Protein AF-A0A6J6EZW2-F1 (afdb_monomer_lite)

Structure (mmCIF, N/CA/C/O backbone):
data_AF-A0A6J6EZW2-F1
#
_entry.id   AF-A0A6J6EZW2-F1
#
loop_
_atom_site.group_PDB
_atom_site.id
_atom_site.type_symbol
_atom_site.label_atom_id
_atom_site.label_alt_id
_atom_site.label_comp_id
_atom_site.label_asym_id
_atom_site.label_entity_id
_atom_site.label_seq_id
_atom_site.pdbx_PDB_ins_code
_atom_site.Cartn_x
_atom_site.Cartn_y
_atom_site.Cartn_z
_atom_site.occupancy
_atom_site.B_iso_or_equiv
_atom_site.auth_seq_id
_atom_site.auth_comp_id
_atom_site.auth_asym_id
_atom_site.auth_atom_id
_atom_site.pdbx_PDB_model_num
ATOM 1 N N . MET A 1 1 ? -11.280 61.225 -8.473 1.00 42.66 1 MET A N 1
ATOM 2 C CA . MET A 1 1 ? -11.368 60.350 -7.285 1.00 42.66 1 MET A CA 1
ATOM 3 C C . MET A 1 1 ? -12.336 59.219 -7.596 1.00 42.66 1 MET A C 1
ATOM 5 O O . MET A 1 1 ? -13.534 59.452 -7.591 1.00 42.66 1 MET A O 1
ATOM 9 N N . LEU A 1 2 ? -11.822 58.032 -7.927 1.00 48.16 2 LEU A N 1
ATOM 10 C CA . LEU A 1 2 ? -12.587 56.782 -7.943 1.00 48.16 2 LEU A CA 1
ATOM 11 C C . LEU A 1 2 ? -12.009 55.916 -6.820 1.00 48.16 2 LEU A C 1
ATOM 13 O O . LEU A 1 2 ? -10.854 55.508 -6.897 1.00 48.16 2 LEU A O 1
ATOM 17 N N . LEU A 1 3 ? -12.787 55.694 -5.765 1.00 52.53 3 LEU A N 1
ATOM 18 C CA . LEU A 1 3 ? -12.465 54.739 -4.708 1.00 52.53 3 LEU A CA 1
ATOM 19 C C . LEU A 1 3 ? -12.945 53.362 -5.180 1.00 52.53 3 LEU A C 1
ATOM 21 O O . LEU A 1 3 ? -14.144 53.094 -5.183 1.00 52.53 3 LEU A O 1
ATOM 25 N N . LEU A 1 4 ? -12.019 52.509 -5.622 1.00 54.38 4 LEU A N 1
ATOM 26 C CA . LEU A 1 4 ? -12.302 51.092 -5.840 1.00 54.38 4 LEU A CA 1
ATOM 27 C C . LEU A 1 4 ? -12.401 50.410 -4.470 1.00 54.38 4 LEU A C 1
ATOM 29 O O . LEU A 1 4 ? -11.388 50.175 -3.814 1.00 54.38 4 LEU A O 1
ATOM 33 N N . ALA A 1 5 ? -13.621 50.100 -4.036 1.00 60.25 5 ALA A N 1
ATOM 34 C CA . ALA A 1 5 ? -13.857 49.216 -2.903 1.00 60.25 5 ALA A CA 1
ATOM 35 C C . ALA A 1 5 ? -13.525 47.773 -3.324 1.00 60.25 5 ALA A C 1
ATOM 37 O O . ALA A 1 5 ? -14.275 47.148 -4.071 1.00 60.25 5 ALA A O 1
ATOM 38 N N . GLY A 1 6 ? -12.369 47.265 -2.891 1.00 56.81 6 GLY A N 1
ATOM 39 C CA . GLY A 1 6 ? -12.010 45.855 -3.032 1.00 56.81 6 GLY A CA 1
ATOM 40 C C . GLY A 1 6 ? -12.865 44.985 -2.110 1.00 56.81 6 GLY A C 1
ATOM 41 O O . GLY A 1 6 ? -13.091 45.335 -0.953 1.00 56.81 6 GLY A O 1
ATOM 42 N N . CYS A 1 7 ? -13.353 43.856 -2.622 1.00 66.88 7 CYS A N 1
ATOM 43 C CA . CYS A 1 7 ? -14.062 42.853 -1.836 1.00 66.88 7 CYS A CA 1
ATOM 44 C C . CYS A 1 7 ? -13.151 42.323 -0.719 1.00 66.88 7 CYS A C 1
ATOM 46 O O . CYS A 1 7 ? -12.083 41.780 -0.998 1.00 66.88 7 CYS A O 1
ATOM 48 N N . ALA A 1 8 ? -13.582 42.455 0.537 1.00 62.41 8 ALA A N 1
ATOM 49 C CA . ALA A 1 8 ? -12.959 41.766 1.657 1.00 62.41 8 ALA A CA 1
ATOM 50 C C . ALA A 1 8 ? -13.165 40.254 1.473 1.00 62.41 8 ALA A C 1
ATOM 52 O O . ALA A 1 8 ? -14.270 39.738 1.645 1.00 62.41 8 ALA A O 1
ATOM 53 N N . LEU A 1 9 ? -12.107 39.554 1.072 1.00 63.66 9 LEU A N 1
ATOM 54 C CA . LEU A 1 9 ? -12.022 38.103 1.168 1.00 63.66 9 LEU A CA 1
ATOM 55 C C . LEU A 1 9 ? -11.978 37.772 2.665 1.00 63.66 9 LEU A C 1
ATOM 57 O O . LEU A 1 9 ? -10.935 37.923 3.293 1.00 63.66 9 LEU A O 1
ATOM 61 N N . GLY A 1 10 ? -13.118 37.404 3.253 1.00 64.88 10 GLY A N 1
ATOM 62 C CA . GLY A 1 10 ? -13.126 36.778 4.576 1.00 64.88 10 GLY A CA 1
ATOM 63 C C . GLY A 1 10 ? -12.277 35.505 4.549 1.00 64.88 10 GLY A C 1
ATOM 64 O O . GLY A 1 10 ? -12.202 34.851 3.505 1.00 64.88 10 GLY A O 1
ATOM 65 N N . GLU A 1 11 ? -11.625 35.184 5.669 1.00 67.75 11 GLU A N 1
ATOM 66 C CA . GLU A 1 11 ? -10.769 34.002 5.816 1.00 67.75 11 GLU A CA 1
ATOM 67 C C . GLU A 1 11 ? -11.466 32.775 5.210 1.00 67.75 11 GLU A C 1
ATOM 69 O O . GLU A 1 11 ? -12.578 32.412 5.607 1.00 67.75 11 GLU A O 1
ATOM 74 N N . ARG A 1 12 ? -10.851 32.166 4.189 1.00 68.50 12 ARG A N 1
ATOM 75 C CA . ARG A 1 12 ? -11.421 30.983 3.541 1.00 68.50 12 ARG A CA 1
ATOM 76 C C . ARG A 1 12 ? -11.515 29.887 4.607 1.00 68.50 12 ARG A C 1
ATOM 78 O O . ARG A 1 12 ? -10.478 29.567 5.187 1.00 68.50 12 ARG A O 1
ATOM 85 N N . PRO A 1 13 ? -12.698 29.290 4.850 1.00 60.38 13 PRO A N 1
ATOM 86 C CA . PRO A 1 13 ? -12.803 28.146 5.740 1.00 60.38 13 PRO A CA 1
ATOM 87 C C . PRO A 1 13 ? -11.814 27.080 5.277 1.00 60.38 13 PRO A C 1
ATOM 89 O O . PRO A 1 13 ? -11.876 26.627 4.129 1.00 60.38 13 PRO A O 1
ATOM 92 N N . TYR A 1 14 ? -10.868 26.739 6.142 1.00 62.34 14 TYR A N 1
ATOM 93 C CA . TYR A 1 14 ? -9.984 25.605 5.949 1.00 62.34 14 TYR A CA 1
ATOM 94 C C . TYR A 1 14 ? -10.530 24.447 6.776 1.00 62.34 14 TYR A C 1
ATOM 96 O O . TYR A 1 14 ? -11.144 24.636 7.825 1.00 62.34 14 TYR A O 1
ATOM 104 N N . PHE A 1 15 ? -10.362 23.238 6.262 1.00 59.91 15 PHE A N 1
ATOM 105 C CA . PHE A 1 15 ? -10.562 22.053 7.076 1.00 59.91 15 PHE A CA 1
ATOM 106 C C . PHE A 1 15 ? -9.320 21.910 7.952 1.00 59.91 15 PHE A C 1
ATOM 108 O O . PHE A 1 15 ? -8.211 22.036 7.433 1.00 59.91 15 PHE A O 1
ATOM 115 N N . GLU A 1 16 ? -9.502 21.672 9.251 1.00 58.16 16 GLU A N 1
ATOM 116 C CA . GLU A 1 16 ? -8.412 21.226 10.123 1.00 58.16 16 GLU A CA 1
ATOM 117 C C . GLU A 1 16 ? -7.703 20.053 9.434 1.00 58.16 16 GLU A C 1
ATOM 119 O O . GLU A 1 16 ? -8.337 19.044 9.096 1.00 58.16 16 GLU A O 1
ATOM 124 N N . GLU A 1 17 ? -6.407 20.197 9.154 1.00 57.59 17 GLU A N 1
ATOM 125 C CA . GLU A 1 17 ? -5.629 19.096 8.601 1.00 57.59 17 GLU A CA 1
ATOM 126 C C . GLU A 1 17 ? -5.523 18.022 9.679 1.00 57.59 17 GLU A C 1
ATOM 128 O O . GLU A 1 17 ? -4.834 18.184 10.685 1.00 57.59 17 GLU A O 1
ATOM 133 N N . SER A 1 18 ? -6.219 16.902 9.478 1.00 59.69 18 SER A N 1
ATOM 134 C CA . SER A 1 18 ? -5.987 15.721 10.303 1.00 59.69 18 SER A CA 1
ATOM 135 C C . SER A 1 18 ? -4.501 15.369 10.201 1.00 59.69 18 SER A C 1
ATOM 137 O O . SER A 1 18 ? -3.982 15.295 9.078 1.00 59.69 18 SER A O 1
ATOM 139 N N . PRO A 1 19 ? -3.794 15.157 11.323 1.00 67.00 19 PRO A N 1
ATOM 140 C CA . PRO A 1 19 ? -2.370 14.893 11.275 1.00 67.00 19 PRO A CA 1
ATOM 141 C C . PRO A 1 19 ? -2.143 13.564 10.553 1.00 67.00 19 PRO A C 1
ATOM 143 O O . PRO A 1 19 ? -2.449 12.487 11.056 1.00 67.00 19 PRO A O 1
ATOM 146 N N . THR A 1 20 ? -1.633 13.646 9.327 1.00 77.19 20 THR A N 1
ATOM 147 C CA . THR A 1 20 ? -1.282 12.482 8.497 1.00 77.19 20 THR A CA 1
ATOM 148 C C . THR A 1 20 ? 0.220 12.197 8.521 1.00 77.19 20 THR A C 1
ATOM 150 O O . THR A 1 20 ? 0.704 11.332 7.791 1.00 77.19 20 THR A O 1
ATOM 153 N N . VAL A 1 21 ? 0.956 12.918 9.372 1.00 81.38 21 VAL A N 1
ATOM 154 C CA . VAL A 1 21 ? 2.402 12.791 9.553 1.00 81.38 21 VAL A CA 1
ATOM 155 C C . VAL A 1 21 ? 2.729 11.431 10.174 1.00 81.38 21 VAL A C 1
ATOM 157 O O . VAL A 1 21 ? 2.056 10.983 11.104 1.00 81.38 21 VAL A O 1
ATOM 160 N N . VAL A 1 22 ? 3.770 10.786 9.649 1.00 83.31 22 VAL A N 1
ATOM 161 C CA . VAL A 1 22 ? 4.331 9.521 10.156 1.00 83.31 22 VAL A CA 1
ATOM 162 C C . VAL A 1 22 ? 4.615 9.625 11.658 1.00 83.31 22 VAL A C 1
ATOM 164 O O . VAL A 1 22 ? 5.066 10.667 12.132 1.00 83.31 22 VAL A O 1
ATOM 167 N N . GLY A 1 23 ? 4.318 8.564 12.407 1.00 84.25 23 GLY A N 1
ATOM 168 C CA . GLY A 1 23 ? 4.470 8.504 13.861 1.00 84.25 23 GLY A CA 1
ATOM 169 C C . GLY A 1 23 ? 3.410 9.271 14.658 1.00 84.25 23 GLY A C 1
ATOM 170 O O . GLY A 1 23 ? 3.450 9.261 15.885 1.00 84.25 23 GLY A O 1
ATOM 171 N N . THR A 1 24 ? 2.444 9.930 14.004 1.00 87.62 24 THR A N 1
ATOM 172 C CA . THR A 1 24 ? 1.333 10.554 14.738 1.00 87.62 24 THR A CA 1
ATOM 173 C C . THR A 1 24 ? 0.347 9.482 15.189 1.00 87.62 24 THR A C 1
ATOM 175 O O . THR A 1 24 ? -0.222 8.787 14.338 1.00 87.62 24 THR A O 1
ATOM 178 N N . SER A 1 25 ? 0.148 9.387 16.507 1.00 88.75 25 SER A N 1
ATOM 179 C CA . SER A 1 25 ? -0.890 8.569 17.141 1.00 88.75 25 SER A CA 1
ATOM 180 C C . SER A 1 25 ? -2.283 9.120 16.837 1.00 88.75 25 SER A C 1
ATOM 182 O O . SER A 1 25 ? -2.488 10.331 16.715 1.00 88.75 25 SER A O 1
ATOM 184 N N . THR A 1 26 ? -3.246 8.211 16.725 1.00 91.06 26 THR A N 1
ATOM 185 C CA . THR A 1 26 ? -4.665 8.523 16.527 1.00 91.06 26 THR A CA 1
ATOM 186 C C . THR A 1 26 ? -5.464 8.512 17.830 1.00 91.06 26 THR A C 1
ATOM 188 O O . THR A 1 26 ? -6.644 8.871 17.826 1.00 91.06 26 THR A O 1
ATOM 191 N N . GLY A 1 27 ? -4.837 8.109 18.942 1.00 91.50 27 GLY A N 1
ATOM 192 C CA . GLY A 1 27 ? -5.491 7.908 20.236 1.00 91.50 27 GLY A CA 1
ATOM 193 C C . GLY A 1 27 ? -6.351 6.640 20.306 1.00 91.50 27 GLY A C 1
ATOM 194 O O . GLY A 1 27 ? -7.206 6.536 21.183 1.00 91.50 27 GLY A O 1
ATOM 195 N N . ASP A 1 28 ? -6.174 5.706 19.370 1.00 94.38 28 ASP A N 1
ATOM 196 C CA . ASP A 1 28 ? -6.839 4.402 19.342 1.00 94.38 28 ASP A CA 1
ATOM 197 C C . ASP A 1 28 ? -5.777 3.310 19.199 1.00 94.38 28 ASP A C 1
ATOM 199 O O . ASP A 1 28 ? -5.186 3.154 18.132 1.00 94.38 28 ASP A O 1
ATOM 203 N N . ASP A 1 29 ? -5.555 2.552 20.274 1.00 95.19 29 ASP A N 1
ATOM 204 C CA . ASP A 1 29 ? -4.496 1.538 20.352 1.00 95.19 29 ASP A CA 1
ATOM 205 C C . ASP A 1 29 ? -4.605 0.466 19.253 1.00 95.19 29 ASP A C 1
ATOM 207 O O . ASP A 1 29 ? -3.593 -0.060 18.792 1.00 95.19 29 ASP A O 1
ATOM 211 N N . ALA A 1 30 ? -5.824 0.132 18.807 1.00 96.38 30 ALA A N 1
ATOM 212 C CA . ALA A 1 30 ? -6.028 -0.868 17.762 1.00 96.38 30 ALA A CA 1
ATOM 213 C C . ALA A 1 30 ? -5.612 -0.339 16.383 1.00 96.38 30 ALA A C 1
ATOM 215 O O . ALA A 1 30 ? -5.036 -1.082 15.586 1.00 96.38 30 ALA A O 1
ATOM 216 N N . ILE A 1 31 ? -5.889 0.936 16.097 1.00 97.06 31 ILE A N 1
ATOM 217 C CA . ILE A 1 31 ? -5.418 1.599 14.875 1.00 97.06 31 ILE A CA 1
ATOM 218 C C . ILE A 1 31 ? -3.912 1.838 14.936 1.00 97.06 31 ILE A C 1
ATOM 220 O O . ILE A 1 31 ? -3.213 1.552 13.961 1.00 97.06 31 ILE A O 1
ATOM 224 N N . ASP A 1 32 ? -3.419 2.339 16.066 1.00 96.19 32 ASP A N 1
ATOM 225 C CA . ASP A 1 32 ? -2.017 2.707 16.244 1.00 96.19 32 ASP A CA 1
ATOM 226 C C . ASP A 1 32 ? -1.105 1.475 16.112 1.00 96.19 32 ASP A C 1
ATOM 228 O O . ASP A 1 32 ? -0.089 1.547 15.427 1.00 96.19 32 ASP A O 1
ATOM 232 N N . ALA A 1 33 ? -1.537 0.298 16.584 1.00 96.00 33 ALA A N 1
ATOM 233 C CA . ALA A 1 33 ? -0.814 -0.960 16.369 1.00 96.00 33 ALA A CA 1
ATOM 234 C C . ALA A 1 33 ? -0.612 -1.322 14.882 1.00 96.00 33 ALA A C 1
ATOM 236 O O . ALA A 1 33 ? 0.403 -1.918 14.520 1.00 96.00 33 ALA A O 1
ATOM 237 N N . VAL A 1 34 ? -1.566 -0.990 14.003 1.00 97.25 34 VAL A N 1
ATOM 238 C CA . VAL A 1 34 ? -1.422 -1.207 12.551 1.00 97.25 34 VAL A CA 1
ATOM 239 C C . VAL A 1 34 ? -0.635 -0.068 11.900 1.00 97.25 34 VAL A C 1
ATOM 241 O O . VAL A 1 34 ? 0.130 -0.318 10.968 1.00 97.25 34 VAL A O 1
ATOM 244 N N . LEU A 1 35 ? -0.782 1.170 12.383 1.00 96.38 35 LEU A N 1
ATOM 245 C CA . LEU A 1 35 ? 0.007 2.308 11.905 1.00 96.38 35 LEU A CA 1
ATOM 246 C C . LEU A 1 35 ? 1.498 2.129 12.172 1.00 96.38 35 LEU A C 1
ATOM 248 O O . LEU A 1 35 ? 2.280 2.415 11.272 1.00 96.38 35 LEU A O 1
ATOM 252 N N . ASP A 1 36 ? 1.880 1.610 13.338 1.00 95.12 36 ASP A N 1
ATOM 253 C CA . ASP A 1 36 ? 3.280 1.342 13.680 1.00 95.12 36 ASP A CA 1
ATOM 254 C C . ASP A 1 36 ? 3.933 0.391 12.666 1.00 95.12 36 ASP A C 1
ATOM 256 O O . ASP A 1 36 ? 5.059 0.619 12.220 1.00 95.12 36 ASP A O 1
ATOM 260 N N . LEU A 1 37 ? 3.198 -0.639 12.229 1.00 95.75 37 LEU A N 1
ATOM 261 C CA . LEU A 1 37 ? 3.649 -1.545 11.171 1.00 95.75 37 LEU A CA 1
ATOM 262 C C . LEU A 1 37 ? 3.768 -0.809 9.831 1.00 95.75 37 LEU A C 1
ATOM 264 O O . LEU A 1 37 ? 4.814 -0.855 9.188 1.00 95.75 37 LEU A O 1
ATOM 268 N N . LEU A 1 38 ? 2.711 -0.110 9.404 1.00 95.38 38 LEU A N 1
ATOM 269 C CA . LEU A 1 38 ? 2.678 0.568 8.102 1.00 95.38 38 LEU A CA 1
ATOM 270 C C . LEU A 1 38 ? 3.713 1.697 7.979 1.00 95.38 38 LEU A C 1
ATOM 272 O O . LEU A 1 38 ? 4.222 1.935 6.886 1.00 95.38 38 LEU A O 1
ATOM 276 N N . ASP A 1 39 ? 4.017 2.396 9.069 1.00 93.69 39 ASP A N 1
ATOM 277 C CA . ASP A 1 39 ? 5.044 3.437 9.109 1.00 93.69 39 ASP A CA 1
ATOM 278 C C . ASP A 1 39 ? 6.461 2.844 9.090 1.00 93.69 39 ASP A C 1
ATOM 280 O O . ASP A 1 39 ? 7.369 3.441 8.510 1.00 93.69 39 ASP A O 1
ATOM 284 N N . GLY A 1 40 ? 6.646 1.652 9.669 1.00 91.31 40 GLY A N 1
ATOM 285 C CA . GLY A 1 40 ? 7.918 0.925 9.690 1.00 91.31 40 GLY A CA 1
ATOM 286 C C . GLY A 1 40 ? 8.325 0.299 8.351 1.00 91.31 40 GLY A C 1
ATOM 287 O O . GLY A 1 40 ? 9.471 -0.123 8.197 1.00 91.31 40 GLY A O 1
ATOM 288 N N . VAL A 1 41 ? 7.432 0.277 7.351 1.00 92.62 41 VAL A N 1
ATOM 289 C CA . VAL A 1 41 ? 7.685 -0.382 6.056 1.00 92.62 41 VAL A CA 1
ATOM 290 C C . VAL A 1 41 ? 8.919 0.158 5.336 1.00 92.62 41 VAL A C 1
ATOM 292 O O . VAL A 1 41 ? 9.518 -0.560 4.544 1.00 92.62 41 VAL A O 1
ATOM 295 N N . GLY A 1 42 ? 9.321 1.409 5.590 1.00 86.69 42 GLY A N 1
ATOM 296 C CA . GLY A 1 42 ? 10.439 2.078 4.915 1.00 86.69 42 GLY A CA 1
ATOM 297 C C . GLY A 1 42 ? 11.790 1.363 5.038 1.00 86.69 42 GLY A C 1
ATOM 298 O O . GLY A 1 42 ? 12.619 1.503 4.144 1.00 86.69 42 GLY A O 1
ATOM 299 N N . ASP A 1 43 ? 11.987 0.555 6.080 1.00 86.69 43 ASP A N 1
ATOM 300 C CA . ASP A 1 43 ? 13.229 -0.193 6.321 1.00 86.69 43 ASP A CA 1
ATOM 301 C C . ASP A 1 43 ? 13.142 -1.668 5.888 1.00 86.69 43 ASP A C 1
ATOM 303 O O . ASP A 1 43 ? 14.112 -2.424 5.991 1.00 86.69 43 ASP A O 1
ATOM 307 N N . ALA A 1 44 ? 11.987 -2.095 5.375 1.00 92.62 44 ALA A N 1
ATOM 308 C CA . ALA A 1 44 ? 11.728 -3.485 5.047 1.00 92.62 44 ALA A CA 1
ATOM 309 C C . ALA A 1 44 ? 12.441 -3.943 3.764 1.00 92.62 44 ALA A C 1
ATOM 311 O O . ALA A 1 44 ? 12.787 -3.160 2.872 1.00 92.62 44 ALA A O 1
ATOM 312 N N . THR A 1 45 ? 12.659 -5.257 3.669 1.00 95.81 45 THR A N 1
ATOM 313 C CA . THR A 1 45 ? 13.182 -5.916 2.469 1.00 95.81 45 THR A CA 1
ATOM 314 C C . THR A 1 45 ? 12.264 -7.060 2.070 1.00 95.81 45 THR A C 1
ATOM 316 O O . THR A 1 45 ? 12.235 -8.093 2.737 1.00 95.81 45 THR A O 1
ATOM 319 N N . PHE A 1 46 ? 11.526 -6.891 0.975 1.00 96.94 46 PHE A N 1
ATOM 320 C CA . PHE A 1 46 ? 10.552 -7.882 0.521 1.00 96.94 46 PHE A CA 1
ATOM 321 C C . PHE A 1 46 ? 10.225 -7.747 -0.966 1.00 96.94 46 PHE A C 1
ATOM 323 O O . PHE A 1 46 ? 10.501 -6.731 -1.606 1.00 96.94 46 PHE A O 1
ATOM 330 N N . THR A 1 47 ? 9.565 -8.775 -1.498 1.00 97.62 47 THR A N 1
ATOM 331 C CA . THR A 1 47 ? 8.834 -8.728 -2.764 1.00 97.62 47 THR A CA 1
ATOM 332 C C . THR A 1 47 ? 7.406 -9.194 -2.535 1.00 97.62 47 THR A C 1
ATOM 334 O O . THR A 1 47 ? 7.175 -10.291 -2.029 1.00 97.62 47 THR A O 1
ATOM 337 N N . ALA A 1 48 ? 6.438 -8.372 -2.921 1.00 97.56 48 ALA A N 1
ATOM 338 C CA . ALA A 1 48 ? 5.023 -8.635 -2.716 1.00 97.56 48 ALA A CA 1
ATOM 339 C C . ALA A 1 48 ? 4.250 -8.451 -4.021 1.00 97.56 48 ALA A C 1
ATOM 341 O O . ALA A 1 48 ? 4.465 -7.484 -4.750 1.00 97.56 48 ALA A O 1
ATOM 342 N N . THR A 1 49 ? 3.330 -9.370 -4.305 1.00 97.88 49 THR A N 1
ATOM 343 C CA . THR A 1 49 ? 2.395 -9.255 -5.429 1.00 97.88 49 THR A CA 1
ATOM 344 C C . THR A 1 49 ? 0.980 -9.160 -4.901 1.00 97.88 49 THR A C 1
ATOM 346 O O . THR A 1 49 ? 0.576 -9.918 -4.018 1.00 97.88 49 THR A O 1
ATOM 349 N N . TYR A 1 50 ? 0.225 -8.245 -5.485 1.00 97.50 50 TYR A N 1
ATOM 350 C CA . TYR A 1 50 ? -1.101 -7.845 -5.078 1.00 97.50 50 TYR A CA 1
ATOM 351 C C . TYR A 1 50 ? -2.080 -7.970 -6.231 1.00 97.50 50 TYR A C 1
ATOM 353 O O . TYR A 1 50 ? -1.753 -7.707 -7.392 1.00 97.50 50 TYR A O 1
ATOM 361 N N . GLN A 1 51 ? -3.316 -8.278 -5.871 1.00 96.31 51 GLN A N 1
ATOM 362 C CA . GLN A 1 51 ? -4.476 -8.042 -6.704 1.00 96.31 51 GLN A CA 1
ATOM 363 C C . GLN A 1 51 ? -5.213 -6.818 -6.172 1.00 96.31 51 GLN A C 1
ATOM 365 O O . GLN A 1 51 ? -5.479 -6.707 -4.977 1.00 96.31 51 GLN A O 1
ATOM 370 N N . VAL A 1 52 ? -5.565 -5.920 -7.080 1.00 95.12 52 VAL A N 1
ATOM 371 C CA . VAL A 1 52 ? -6.349 -4.719 -6.814 1.00 95.12 52 VAL A CA 1
ATOM 372 C C . VAL A 1 52 ? -7.664 -4.869 -7.544 1.00 95.12 52 VAL A C 1
ATOM 374 O O . VAL A 1 52 ? -7.672 -5.156 -8.740 1.00 95.12 52 VAL A O 1
ATOM 377 N N . THR A 1 53 ? -8.768 -4.645 -6.853 1.00 95.75 53 THR A N 1
ATOM 378 C CA . THR A 1 53 ? -10.096 -4.599 -7.456 1.00 95.75 53 THR A CA 1
ATOM 379 C C . THR A 1 53 ? -10.685 -3.224 -7.217 1.00 95.75 53 THR A C 1
ATOM 381 O O . THR A 1 53 ? -10.927 -2.841 -6.077 1.00 95.75 53 THR A O 1
ATOM 384 N N . LEU A 1 54 ? -10.931 -2.476 -8.289 1.00 93.25 54 LEU A N 1
ATOM 385 C CA . LEU A 1 54 ? -11.724 -1.254 -8.230 1.00 93.25 54 LEU A CA 1
ATOM 386 C C . LEU A 1 54 ? -13.183 -1.620 -7.989 1.00 93.25 54 LEU A C 1
ATOM 388 O O . LEU A 1 54 ? -13.791 -2.333 -8.789 1.00 93.25 54 LEU A O 1
ATOM 392 N N . ARG A 1 55 ? -13.764 -1.105 -6.906 1.00 90.75 55 ARG A N 1
ATOM 393 C CA . ARG A 1 55 ? -15.174 -1.346 -6.576 1.00 90.75 55 ARG A CA 1
ATOM 394 C C . ARG A 1 55 ? -16.097 -0.706 -7.599 1.00 90.75 55 ARG A C 1
ATOM 396 O O . ARG A 1 55 ? -17.095 -1.301 -8.000 1.00 90.75 55 ARG A O 1
ATOM 403 N N . PHE A 1 56 ? -15.731 0.480 -8.078 1.00 87.00 56 PHE A N 1
ATOM 404 C CA . PHE A 1 56 ? -16.429 1.109 -9.188 1.00 87.00 56 PHE A CA 1
ATOM 405 C C . PHE A 1 56 ? -15.992 0.475 -10.515 1.00 87.00 56 PHE A C 1
ATOM 407 O O . PHE A 1 56 ? -14.832 0.563 -10.913 1.00 87.00 56 PHE A O 1
ATOM 414 N N . GLY A 1 57 ? -16.923 -0.190 -11.198 1.00 85.69 57 GLY A N 1
ATOM 415 C CA . GLY A 1 57 ? -16.676 -0.833 -12.493 1.00 85.69 57 GLY A CA 1
ATOM 416 C C . GLY A 1 57 ? -16.004 -2.212 -12.433 1.00 85.69 57 GLY A C 1
ATOM 417 O O . GLY A 1 57 ? -15.900 -2.860 -13.470 1.00 85.69 57 GLY A O 1
ATOM 418 N N . GLY A 1 58 ? -15.578 -2.691 -11.257 1.00 88.00 58 GLY A N 1
ATOM 419 C CA . GLY A 1 58 ? -15.095 -4.067 -11.064 1.00 88.00 58 GLY A CA 1
ATOM 420 C C . GLY A 1 58 ? -13.755 -4.389 -11.734 1.00 88.00 58 GLY A C 1
ATOM 421 O O . GLY A 1 58 ? -13.431 -5.561 -11.924 1.00 88.00 58 GLY A O 1
ATOM 422 N N . LYS A 1 59 ? -12.979 -3.376 -12.139 1.00 90.94 59 LYS A N 1
ATOM 423 C CA . LYS A 1 59 ? -11.705 -3.576 -12.841 1.00 90.94 59 LYS A CA 1
ATOM 424 C C . LYS A 1 59 ? -10.678 -4.206 -11.901 1.00 90.94 59 LYS A C 1
ATOM 426 O O . LYS A 1 59 ? -10.382 -3.660 -10.840 1.00 90.94 59 LYS A O 1
ATOM 431 N N . VAL A 1 60 ? -10.092 -5.318 -12.334 1.00 93.19 60 VAL A N 1
ATOM 432 C CA . VAL A 1 60 ? -9.020 -6.010 -11.612 1.00 93.19 60 VAL A CA 1
ATOM 433 C C . VAL A 1 60 ? -7.671 -5.655 -12.231 1.00 93.19 60 VAL A C 1
ATOM 435 O O . VAL A 1 60 ? -7.513 -5.701 -13.449 1.00 93.19 60 VAL A O 1
ATOM 438 N N . SER A 1 61 ? -6.702 -5.295 -11.394 1.00 93.06 61 SER A N 1
ATOM 439 C CA . SER A 1 61 ? -5.321 -4.989 -11.783 1.00 93.06 61 SER A CA 1
ATOM 440 C C . SER A 1 61 ? -4.338 -5.744 -10.888 1.00 93.06 61 SER A C 1
ATOM 442 O O . SER A 1 61 ? -4.645 -6.046 -9.737 1.00 93.06 61 SER A O 1
ATOM 444 N N . ALA A 1 62 ? -3.152 -6.045 -11.411 1.00 94.31 62 ALA A N 1
ATOM 445 C CA . ALA A 1 62 ? -2.055 -6.603 -10.628 1.00 94.31 62 ALA A CA 1
ATOM 446 C C . ALA A 1 62 ? -1.050 -5.502 -10.278 1.00 94.31 62 ALA A C 1
ATOM 448 O O . ALA A 1 62 ? -0.764 -4.632 -11.110 1.00 94.31 62 ALA A O 1
ATOM 449 N N . ALA A 1 63 ? -0.505 -5.570 -9.066 1.00 96.19 63 ALA A N 1
ATOM 450 C CA . ALA A 1 63 ? 0.614 -4.740 -8.649 1.00 96.19 63 ALA A CA 1
ATOM 451 C C . ALA A 1 63 ? 1.707 -5.602 -8.014 1.00 96.19 63 ALA A C 1
ATOM 453 O O . ALA A 1 63 ? 1.412 -6.515 -7.250 1.00 96.19 63 ALA A O 1
ATOM 454 N N . THR A 1 64 ? 2.966 -5.308 -8.306 1.00 97.12 64 THR A N 1
ATOM 455 C CA . THR A 1 64 ? 4.123 -5.988 -7.717 1.00 97.12 64 THR A CA 1
ATOM 456 C C . THR A 1 64 ? 5.064 -4.951 -7.149 1.00 97.12 64 THR A C 1
ATOM 458 O O . THR A 1 64 ? 5.367 -3.959 -7.806 1.00 97.12 64 THR A O 1
ATOM 461 N N . ILE A 1 65 ? 5.543 -5.183 -5.938 1.00 96.06 65 ILE A N 1
ATOM 462 C CA . ILE A 1 65 ? 6.491 -4.314 -5.258 1.00 96.06 65 ILE A CA 1
ATOM 463 C C . ILE A 1 65 ? 7.715 -5.131 -4.916 1.00 96.06 65 ILE A C 1
ATOM 465 O O . ILE A 1 65 ? 7.587 -6.252 -4.430 1.00 96.06 65 ILE A O 1
ATOM 469 N N . THR A 1 66 ? 8.884 -4.544 -5.120 1.00 96.44 66 THR A N 1
ATOM 470 C CA . THR A 1 66 ? 10.082 -4.956 -4.400 1.00 96.44 66 THR A CA 1
ATOM 471 C C . THR A 1 66 ? 10.645 -3.766 -3.646 1.00 96.44 66 THR A C 1
ATOM 473 O O . THR A 1 66 ? 10.599 -2.635 -4.143 1.00 96.44 66 THR A O 1
ATOM 476 N N . GLN A 1 67 ? 11.172 -4.021 -2.457 1.00 95.00 67 GLN A N 1
ATOM 477 C CA . GLN A 1 67 ? 11.733 -3.000 -1.593 1.00 95.00 67 GLN A CA 1
ATOM 478 C C . GLN A 1 67 ? 13.008 -3.508 -0.921 1.00 95.00 67 GLN A C 1
ATOM 480 O O . GLN A 1 67 ? 13.087 -4.676 -0.549 1.00 95.00 67 GLN A O 1
ATOM 485 N N . VAL A 1 68 ? 13.997 -2.622 -0.801 1.00 94.19 68 VAL A N 1
ATOM 486 C CA . VAL A 1 68 ? 15.254 -2.808 -0.065 1.00 94.19 68 VAL A CA 1
ATOM 487 C C . VAL A 1 68 ? 15.537 -1.505 0.678 1.00 94.19 68 VAL A C 1
ATOM 489 O O . VAL A 1 68 ? 16.126 -0.576 0.112 1.00 94.19 68 VAL A O 1
ATOM 492 N N . GLY A 1 69 ? 15.071 -1.409 1.923 1.00 88.75 69 GLY A N 1
ATOM 493 C CA . GLY A 1 69 ? 15.090 -0.148 2.662 1.00 88.75 69 GLY A CA 1
ATOM 494 C C . GLY A 1 69 ? 14.383 0.948 1.859 1.00 88.75 69 GLY A C 1
ATOM 495 O O . GLY A 1 69 ? 13.269 0.758 1.372 1.00 88.75 69 GLY A O 1
ATOM 496 N N . THR A 1 70 ? 15.066 2.069 1.624 1.00 87.31 70 THR A N 1
ATOM 497 C CA . THR A 1 70 ? 14.508 3.212 0.881 1.00 87.31 70 THR A CA 1
ATOM 498 C C . THR A 1 70 ? 14.424 3.006 -0.633 1.00 87.31 70 THR A C 1
ATOM 500 O O . THR A 1 70 ? 13.772 3.794 -1.323 1.00 87.31 70 THR A O 1
ATOM 503 N N . ARG A 1 71 ? 15.066 1.962 -1.178 1.00 92.31 71 ARG A N 1
ATOM 504 C CA . ARG A 1 71 ? 14.959 1.616 -2.599 1.00 92.31 71 ARG A CA 1
ATOM 505 C C . ARG A 1 71 ? 13.682 0.825 -2.819 1.00 92.31 71 ARG A C 1
ATOM 507 O O . ARG A 1 71 ? 13.483 -0.217 -2.203 1.00 92.31 71 ARG A O 1
ATOM 514 N N . ARG A 1 72 ? 12.862 1.249 -3.772 1.00 93.44 72 ARG A N 1
ATOM 515 C CA . ARG A 1 72 ? 11.633 0.553 -4.140 1.00 93.44 72 ARG A CA 1
ATOM 516 C C . ARG A 1 72 ? 11.390 0.539 -5.645 1.00 93.44 72 ARG A C 1
ATOM 518 O O . ARG A 1 72 ? 11.640 1.519 -6.343 1.00 93.44 72 ARG A O 1
ATOM 525 N N . SER A 1 73 ? 10.847 -0.569 -6.129 1.00 95.19 73 SER A N 1
ATOM 526 C CA . SER A 1 73 ? 10.245 -0.674 -7.454 1.00 95.19 73 SER A CA 1
ATOM 527 C C . SER A 1 73 ? 8.792 -1.089 -7.310 1.00 95.19 73 SER A C 1
ATOM 529 O O . SER A 1 73 ? 8.495 -2.084 -6.652 1.00 95.19 73 SER A O 1
ATOM 531 N N . VAL A 1 74 ? 7.889 -0.327 -7.918 1.00 95.44 74 VAL A N 1
ATOM 532 C CA . VAL A 1 74 ? 6.446 -0.569 -7.894 1.00 95.44 74 VAL A CA 1
ATOM 533 C C . VAL A 1 74 ? 5.974 -0.752 -9.325 1.00 95.44 74 VAL A C 1
ATOM 535 O O . VAL A 1 74 ? 6.030 0.169 -10.131 1.00 95.44 74 VAL A O 1
ATOM 538 N N . THR A 1 75 ? 5.518 -1.948 -9.663 1.00 96.06 75 THR A N 1
ATOM 539 C CA . THR A 1 75 ? 4.904 -2.260 -10.953 1.00 96.06 75 THR A CA 1
ATOM 540 C C . THR A 1 75 ? 3.393 -2.283 -10.786 1.00 96.06 75 THR A C 1
ATOM 542 O O . THR A 1 75 ? 2.892 -3.016 -9.942 1.00 96.06 75 THR A O 1
ATOM 545 N N . ILE A 1 76 ? 2.663 -1.506 -11.582 1.00 94.44 76 ILE A N 1
ATOM 546 C CA . ILE A 1 76 ? 1.197 -1.497 -11.639 1.00 94.44 76 ILE A CA 1
ATOM 547 C C . ILE A 1 76 ? 0.812 -1.667 -13.108 1.00 94.44 76 ILE A C 1
ATOM 549 O O . ILE A 1 76 ? 1.076 -0.795 -13.939 1.00 94.44 76 ILE A O 1
ATOM 553 N N . GLY A 1 77 ? 0.214 -2.807 -13.451 1.00 91.06 77 GLY A N 1
ATOM 554 C CA . GLY A 1 77 ? -0.052 -3.149 -14.849 1.00 91.06 77 GLY A CA 1
ATOM 555 C C . GLY A 1 77 ? 1.231 -3.159 -15.694 1.00 91.06 77 GLY A C 1
ATOM 556 O O . GLY A 1 77 ? 2.140 -3.937 -15.426 1.00 91.06 77 GLY A O 1
ATOM 557 N N . GLN A 1 78 ? 1.294 -2.299 -16.716 1.00 90.81 78 GLN A N 1
ATOM 558 C CA . GLN A 1 78 ? 2.434 -2.187 -17.644 1.00 90.81 78 GLN A CA 1
ATOM 559 C C . GLN A 1 78 ? 3.423 -1.073 -17.274 1.00 90.81 78 GLN A C 1
ATOM 561 O O . GLN A 1 78 ? 4.333 -0.776 -18.046 1.00 90.81 78 GLN A O 1
ATOM 566 N N . LEU A 1 79 ? 3.242 -0.423 -16.124 1.00 93.62 79 LEU A N 1
ATOM 567 C CA . LEU A 1 79 ? 4.086 0.682 -15.685 1.00 93.62 79 LEU A CA 1
ATOM 568 C C . LEU A 1 79 ? 4.879 0.283 -14.457 1.00 93.62 79 LEU A C 1
ATOM 570 O O . LEU A 1 79 ? 4.343 -0.314 -13.526 1.00 93.62 79 LEU A O 1
ATOM 574 N N . ARG A 1 80 ? 6.154 0.654 -14.450 1.00 94.88 80 ARG A N 1
ATOM 575 C CA . ARG A 1 80 ? 7.069 0.435 -13.341 1.00 94.88 80 ARG A CA 1
ATOM 576 C C . ARG A 1 80 ? 7.652 1.755 -12.868 1.00 94.88 80 ARG A C 1
ATOM 578 O O . ARG A 1 80 ? 8.274 2.474 -13.641 1.00 94.88 80 ARG A O 1
ATOM 585 N N . PHE A 1 81 ? 7.481 2.038 -11.590 1.00 94.50 81 PHE A N 1
ATOM 586 C CA . PHE A 1 81 ? 8.023 3.197 -10.900 1.00 94.50 81 PHE A CA 1
ATOM 587 C C . PHE A 1 81 ? 9.229 2.741 -10.087 1.00 94.50 81 PHE A C 1
ATOM 589 O O . PHE A 1 81 ? 9.078 1.908 -9.197 1.00 94.50 81 PHE A O 1
ATOM 596 N N . VAL A 1 82 ? 10.416 3.257 -10.396 1.00 94.00 82 VAL A N 1
ATOM 597 C CA . VAL A 1 82 ? 11.650 2.928 -9.669 1.00 94.00 82 VAL A CA 1
ATOM 598 C C . VAL A 1 82 ? 12.122 4.160 -8.910 1.00 94.00 82 VAL A C 1
ATOM 600 O O . VAL A 1 82 ? 12.283 5.230 -9.499 1.00 94.00 82 VAL A O 1
ATOM 603 N N . ILE A 1 83 ? 12.337 3.985 -7.608 1.00 91.69 83 ILE A N 1
ATOM 604 C CA . ILE A 1 83 ? 12.864 4.968 -6.662 1.00 91.69 83 ILE A CA 1
ATOM 605 C C . ILE A 1 83 ? 14.059 4.292 -5.992 1.00 91.69 83 ILE A C 1
ATOM 607 O O . ILE A 1 83 ? 13.873 3.405 -5.169 1.00 91.69 83 ILE A O 1
ATOM 611 N N . ASP A 1 84 ? 15.288 4.631 -6.375 1.00 88.06 84 ASP A N 1
ATOM 612 C CA . ASP A 1 84 ? 16.481 3.877 -5.953 1.00 88.06 84 ASP A CA 1
ATOM 613 C C . ASP A 1 84 ? 17.615 4.749 -5.390 1.00 88.06 84 ASP A C 1
ATOM 615 O O . ASP A 1 84 ? 18.767 4.323 -5.343 1.00 88.06 84 ASP A O 1
ATOM 619 N N . GLY A 1 85 ? 17.306 5.980 -4.972 1.00 81.94 85 GLY A N 1
ATOM 620 C CA . GLY A 1 85 ? 18.281 6.941 -4.440 1.00 81.94 85 GLY A CA 1
ATOM 621 C C . GLY A 1 85 ? 19.198 7.572 -5.497 1.00 81.94 85 GLY A C 1
ATOM 622 O O . GLY A 1 85 ? 19.738 8.648 -5.259 1.00 81.94 85 GLY A O 1
ATOM 623 N N . VAL A 1 86 ? 19.327 6.960 -6.680 1.00 81.38 86 VAL A N 1
ATOM 624 C CA . VAL A 1 86 ? 19.987 7.559 -7.854 1.00 81.38 86 VAL A CA 1
ATOM 625 C C . VAL A 1 86 ? 19.035 8.527 -8.553 1.00 81.38 86 VAL A C 1
ATOM 627 O O . VAL A 1 86 ? 19.444 9.580 -9.039 1.00 81.38 86 VAL A O 1
ATOM 630 N N . GLY A 1 87 ? 17.750 8.185 -8.583 1.00 86.19 87 GLY A N 1
ATOM 631 C CA . GLY A 1 87 ? 16.696 9.058 -9.072 1.00 86.19 87 GLY A CA 1
ATOM 632 C C . GLY A 1 87 ? 15.373 8.324 -9.200 1.00 86.19 87 GLY A C 1
ATOM 633 O O . GLY A 1 87 ? 15.295 7.103 -9.061 1.00 86.19 87 GLY A O 1
ATOM 634 N N . ASN A 1 88 ? 14.333 9.085 -9.513 1.00 92.38 88 ASN A N 1
ATOM 635 C CA . ASN A 1 88 ? 13.002 8.541 -9.732 1.00 92.38 88 ASN A CA 1
ATOM 636 C C . ASN A 1 88 ? 12.761 8.405 -11.229 1.00 92.38 88 ASN A C 1
ATOM 638 O O . ASN A 1 88 ? 13.096 9.316 -11.985 1.00 92.38 88 ASN A O 1
ATOM 642 N N . ARG A 1 89 ? 12.165 7.295 -11.657 1.00 93.50 89 ARG A N 1
ATOM 643 C CA . ARG A 1 89 ? 11.813 7.070 -13.064 1.00 93.50 89 ARG A CA 1
ATOM 644 C C . ARG A 1 89 ? 10.536 6.257 -13.198 1.00 93.50 89 ARG A C 1
ATOM 646 O O . ARG A 1 89 ? 10.232 5.419 -12.347 1.00 93.50 89 ARG A O 1
ATOM 653 N N . THR A 1 90 ? 9.833 6.471 -14.301 1.00 94.62 90 THR A N 1
ATOM 654 C CA . THR A 1 90 ? 8.658 5.694 -14.696 1.00 94.62 90 THR A CA 1
ATOM 655 C C . THR A 1 90 ? 8.932 5.015 -16.024 1.00 94.62 90 THR A C 1
ATOM 657 O O . THR A 1 90 ? 9.250 5.681 -17.003 1.00 94.62 90 THR A O 1
ATOM 660 N N . CYS A 1 91 ? 8.788 3.699 -16.071 1.00 93.81 91 CYS A N 1
ATOM 661 C CA . CYS A 1 91 ? 9.083 2.881 -17.236 1.00 93.81 91 CYS A CA 1
ATOM 662 C C . CYS A 1 91 ? 7.833 2.172 -17.736 1.00 93.81 91 CYS A C 1
ATOM 664 O O . CYS A 1 91 ? 7.109 1.551 -16.957 1.00 93.81 91 CYS A O 1
ATOM 666 N N . ALA A 1 92 ? 7.604 2.246 -19.041 1.00 92.81 92 ALA A N 1
ATOM 667 C CA . ALA A 1 92 ? 6.601 1.457 -19.733 1.00 92.81 92 ALA A CA 1
ATOM 668 C C . ALA A 1 92 ? 7.223 0.113 -20.138 1.00 92.81 92 ALA A C 1
ATOM 670 O O . ALA A 1 92 ? 8.183 0.074 -20.904 1.00 92.81 92 ALA A O 1
ATOM 671 N N . LEU A 1 93 ? 6.718 -0.988 -19.578 1.00 90.62 93 LEU A N 1
ATOM 672 C CA . LEU A 1 93 ? 7.310 -2.325 -19.717 1.00 90.62 93 LEU A CA 1
ATOM 673 C C . LEU A 1 93 ? 7.091 -2.948 -21.100 1.00 90.62 93 LEU A C 1
ATOM 675 O O . LEU A 1 93 ? 7.846 -3.824 -21.510 1.00 90.62 93 LEU A O 1
ATOM 679 N N . ASP A 1 94 ? 6.069 -2.493 -21.816 1.00 89.06 94 ASP A N 1
ATOM 680 C CA . ASP A 1 94 ? 5.723 -2.927 -23.168 1.00 89.06 94 ASP A CA 1
ATOM 681 C C . ASP A 1 94 ? 6.700 -2.393 -24.228 1.00 89.06 94 ASP A C 1
ATOM 683 O O . ASP A 1 94 ? 7.058 -3.097 -25.171 1.00 89.06 94 ASP A O 1
ATOM 687 N N . THR A 1 95 ? 7.139 -1.148 -24.063 1.00 88.00 95 THR A N 1
ATOM 688 C CA . THR A 1 95 ? 8.034 -0.438 -24.989 1.00 88.00 95 THR A CA 1
ATOM 689 C C . THR A 1 95 ? 9.470 -0.360 -24.487 1.00 88.00 95 THR A C 1
ATOM 691 O O . THR A 1 95 ? 10.385 -0.108 -25.270 1.00 88.00 95 THR A O 1
ATOM 694 N N . GLY A 1 96 ? 9.674 -0.544 -23.185 1.00 86.81 96 GLY A N 1
ATOM 695 C CA . GLY A 1 96 ? 10.958 -0.369 -22.523 1.00 86.81 96 GLY A CA 1
ATOM 696 C C . GLY A 1 96 ? 11.412 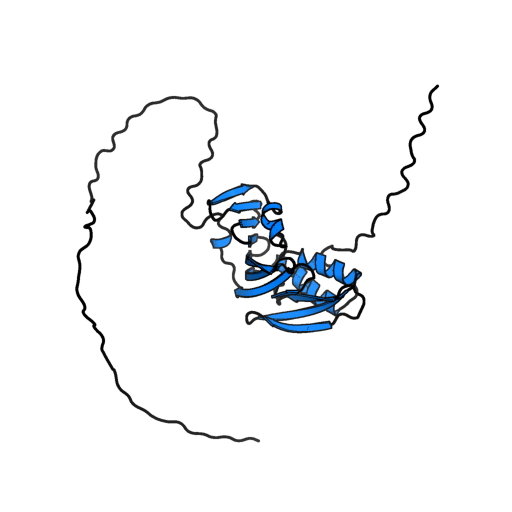1.081 -22.371 1.00 86.81 96 GLY A C 1
ATOM 697 O O . GLY A 1 96 ? 12.573 1.338 -22.053 1.00 86.81 96 GLY A O 1
ATOM 698 N N . VAL A 1 97 ? 10.524 2.042 -22.632 1.00 89.31 97 VAL A N 1
ATOM 699 C CA . VAL A 1 97 ? 10.835 3.470 -22.539 1.00 89.31 97 VAL A CA 1
ATOM 700 C C . VAL A 1 97 ? 10.673 3.934 -21.099 1.00 89.31 97 VAL A C 1
ATOM 702 O O . VAL A 1 97 ? 9.644 3.684 -20.471 1.00 89.31 97 VAL A O 1
ATOM 705 N N . CYS A 1 98 ? 11.676 4.656 -20.601 1.00 91.88 98 CYS A N 1
ATOM 706 C CA . CYS A 1 98 ? 11.648 5.273 -19.284 1.00 91.88 98 CYS A CA 1
ATOM 707 C C . CYS A 1 98 ? 11.690 6.792 -19.379 1.00 91.88 98 CYS A C 1
ATOM 709 O O . CYS A 1 98 ? 12.464 7.362 -20.148 1.00 91.88 98 CYS A O 1
ATOM 711 N N . GLU A 1 99 ? 10.871 7.422 -18.552 1.00 92.06 99 GLU A N 1
ATOM 712 C CA . GLU A 1 99 ? 10.825 8.858 -18.329 1.00 92.06 99 GLU A CA 1
ATOM 713 C C . GLU A 1 99 ? 11.367 9.164 -16.932 1.00 92.06 99 GLU A C 1
ATOM 715 O O . GLU A 1 99 ? 11.131 8.406 -15.984 1.00 92.06 99 GLU A O 1
ATOM 720 N N . ASP A 1 100 ? 12.073 10.283 -16.800 1.00 92.81 100 ASP A N 1
ATOM 721 C CA . ASP A 1 100 ? 12.506 10.780 -15.497 1.00 92.81 100 ASP A CA 1
ATOM 722 C C . ASP A 1 100 ? 11.290 11.246 -14.677 1.00 92.81 100 ASP A C 1
ATOM 724 O O . ASP A 1 100 ? 10.359 11.866 -15.196 1.00 92.81 100 ASP A O 1
ATOM 728 N N . GLY A 1 101 ? 11.311 10.963 -13.376 1.00 91.31 101 GLY A N 1
ATOM 729 C CA . GLY A 1 101 ? 10.245 11.300 -12.435 1.00 91.31 101 GLY A CA 1
ATOM 730 C C . GLY A 1 101 ? 9.180 10.213 -12.240 1.00 91.31 101 GLY A C 1
ATOM 731 O O . GLY A 1 101 ? 9.151 9.175 -12.906 1.00 91.31 101 GLY A O 1
ATOM 732 N N . VAL A 1 102 ? 8.296 10.454 -11.267 1.00 91.94 102 VAL A N 1
ATOM 733 C CA . VAL A 1 102 ? 7.157 9.581 -10.938 1.00 91.94 102 VAL A CA 1
ATOM 734 C C . VAL A 1 102 ? 5.904 10.103 -11.638 1.00 91.94 102 VAL A C 1
ATOM 736 O O . VAL A 1 102 ? 5.299 11.082 -11.207 1.00 91.94 102 VAL A O 1
ATOM 739 N N . GLN A 1 103 ? 5.476 9.421 -12.698 1.00 93.00 103 GLN A N 1
ATOM 740 C CA . GLN A 1 103 ? 4.315 9.804 -13.503 1.00 93.00 103 GLN A CA 1
ATOM 741 C C . GLN A 1 103 ? 3.034 9.155 -12.961 1.00 93.00 103 GLN A C 1
ATOM 743 O O . GLN A 1 103 ? 2.381 8.363 -13.645 1.00 93.00 103 GLN A O 1
ATOM 748 N N . ALA A 1 104 ? 2.671 9.475 -11.715 1.00 89.19 104 ALA A N 1
ATOM 749 C CA . ALA A 1 104 ? 1.555 8.841 -11.000 1.00 89.19 104 ALA A CA 1
ATOM 750 C C . ALA A 1 104 ? 0.206 8.935 -11.744 1.00 89.19 104 ALA A C 1
ATOM 752 O O . ALA A 1 104 ? -0.618 8.027 -11.659 1.00 89.19 104 ALA A O 1
ATOM 753 N N . ALA A 1 105 ? -0.002 9.990 -12.542 1.00 91.00 105 ALA A N 1
ATOM 754 C CA . ALA A 1 105 ? -1.220 10.174 -13.334 1.00 91.00 105 ALA A CA 1
ATOM 755 C C . ALA A 1 105 ? -1.500 9.015 -14.311 1.00 91.00 105 ALA A C 1
ATOM 757 O O . ALA A 1 105 ? -2.662 8.738 -14.611 1.00 91.00 105 ALA A O 1
ATOM 758 N N . ARG A 1 106 ? -0.459 8.303 -14.772 1.00 91.25 106 ARG A N 1
ATOM 759 C CA . ARG A 1 106 ? -0.585 7.200 -15.738 1.00 91.25 106 ARG A CA 1
ATOM 760 C C . ARG A 1 106 ? -1.253 5.937 -15.174 1.00 91.25 106 ARG A C 1
ATOM 762 O O . ARG A 1 106 ? -1.625 5.075 -15.958 1.00 91.25 106 ARG A O 1
ATOM 769 N N . VAL A 1 107 ? -1.398 5.826 -13.852 1.00 89.75 107 VAL A N 1
ATOM 770 C CA . VAL A 1 107 ? -2.086 4.706 -13.174 1.00 89.75 107 VAL A CA 1
ATOM 771 C C . VAL A 1 107 ? -3.334 5.156 -1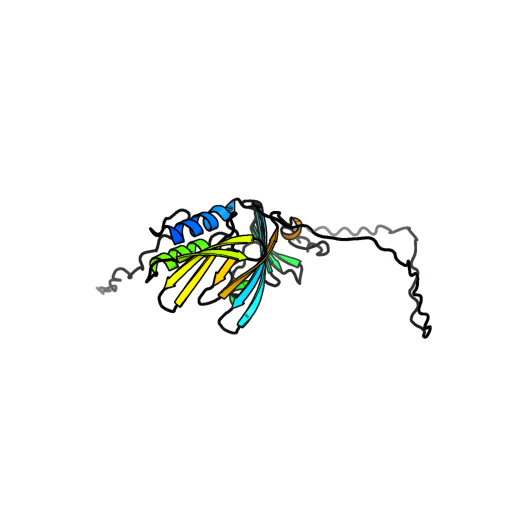2.413 1.00 89.75 107 VAL A C 1
ATOM 773 O O . VAL A 1 1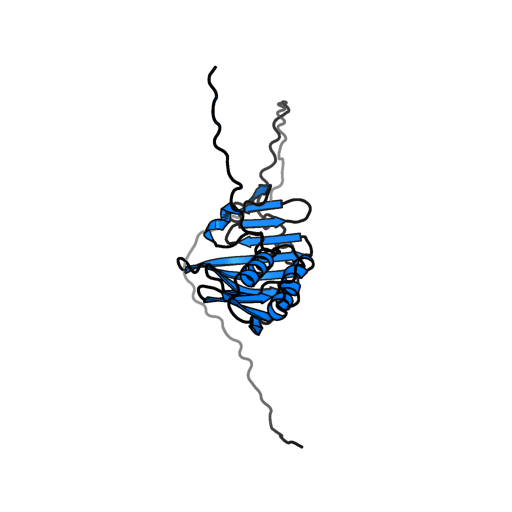07 ? -3.897 4.394 -11.629 1.00 89.75 107 VAL A O 1
ATOM 776 N N . SER A 1 108 ? -3.797 6.389 -12.642 1.00 86.38 108 SER A N 1
ATOM 777 C CA . SER A 1 108 ? -4.957 6.964 -11.944 1.00 86.38 108 SER A CA 1
ATOM 778 C C . SER A 1 108 ? -6.253 6.163 -12.138 1.00 86.38 108 SER A C 1
ATOM 780 O O . SER A 1 108 ? -7.110 6.143 -11.259 1.00 86.38 108 SER A O 1
ATOM 782 N N . ASP A 1 109 ? -6.368 5.430 -13.243 1.00 84.06 109 ASP A N 1
ATOM 783 C CA . ASP A 1 109 ? -7.489 4.550 -13.578 1.00 84.06 109 ASP A CA 1
ATOM 784 C C . ASP A 1 109 ? -7.426 3.171 -12.887 1.00 84.06 109 ASP A C 1
ATOM 786 O O . ASP A 1 109 ? -8.217 2.277 -13.206 1.00 84.06 109 ASP A O 1
ATOM 790 N N . THR A 1 110 ? -6.459 2.957 -11.991 1.00 84.56 110 THR A N 1
ATOM 791 C CA . THR A 1 110 ? -6.308 1.723 -11.198 1.00 84.56 110 THR A CA 1
ATOM 792 C C . THR A 1 110 ? -6.753 1.889 -9.746 1.00 84.56 110 THR A C 1
ATOM 794 O O . THR A 1 110 ? -6.925 0.895 -9.047 1.00 84.56 110 THR A O 1
ATOM 797 N N . GLY A 1 111 ? -6.939 3.132 -9.287 1.00 84.38 111 GLY A N 1
ATOM 798 C CA . GLY A 1 111 ? -7.169 3.450 -7.874 1.00 84.38 111 GLY A CA 1
ATOM 799 C C . GLY A 1 111 ? -5.931 3.297 -6.985 1.00 84.38 111 GLY A C 1
ATOM 800 O O . GLY A 1 111 ? -6.032 3.504 -5.780 1.00 84.38 111 GLY A O 1
ATOM 801 N N . LEU A 1 112 ? -4.771 2.960 -7.558 1.00 89.81 112 LEU A N 1
ATOM 802 C CA . LEU A 1 112 ? -3.488 2.962 -6.865 1.00 89.81 112 LEU A CA 1
ATOM 803 C C . LEU A 1 112 ? -2.638 4.171 -7.249 1.00 89.81 112 LEU A C 1
ATOM 805 O O . LEU A 1 112 ? -2.660 4.657 -8.379 1.00 89.81 112 LEU A O 1
ATOM 809 N N . THR A 1 113 ? -1.816 4.589 -6.296 1.00 90.44 113 THR A N 1
ATOM 810 C CA . THR A 1 113 ? -0.688 5.499 -6.492 1.00 90.44 113 THR A CA 1
ATOM 811 C C . THR A 1 113 ? 0.613 4.697 -6.437 1.00 90.44 113 THR A C 1
ATOM 813 O O . THR A 1 113 ? 0.641 3.640 -5.814 1.00 90.44 113 THR A O 1
ATOM 816 N N . PRO A 1 114 ? 1.724 5.172 -7.019 1.00 87.88 114 PRO A N 1
ATOM 817 C CA . PRO A 1 114 ? 3.033 4.533 -6.841 1.00 87.88 114 PRO A CA 1
ATOM 818 C C . PRO A 1 114 ? 3.477 4.437 -5.371 1.00 87.88 114 PRO A C 1
ATOM 820 O O . PRO A 1 114 ? 4.259 3.559 -5.022 1.00 87.88 114 PRO A O 1
ATOM 823 N N . ASP A 1 115 ? 2.944 5.303 -4.507 1.00 87.81 115 ASP A N 1
ATOM 824 C CA . ASP A 1 115 ? 3.276 5.374 -3.084 1.00 87.81 115 ASP A CA 1
ATOM 825 C C . ASP A 1 115 ? 2.356 4.541 -2.184 1.00 87.81 115 ASP A C 1
ATOM 827 O O . ASP A 1 115 ? 2.522 4.559 -0.961 1.00 87.81 115 ASP A O 1
ATOM 831 N N . PHE A 1 116 ? 1.436 3.753 -2.762 1.00 89.06 116 PHE A N 1
ATOM 832 C CA . PHE A 1 116 ? 0.447 2.987 -1.996 1.00 89.06 116 PHE A CA 1
ATOM 833 C C . PHE A 1 116 ? 1.073 2.126 -0.891 1.00 89.06 116 PHE A C 1
ATOM 835 O O . PHE A 1 116 ? 0.522 2.048 0.203 1.00 89.06 116 PHE A O 1
ATOM 842 N N . ALA A 1 117 ? 2.251 1.546 -1.143 1.00 79.50 117 ALA A N 1
ATOM 843 C CA . ALA A 1 117 ? 2.976 0.707 -0.191 1.00 79.50 117 ALA A CA 1
ATOM 844 C C . ALA A 1 117 ? 4.082 1.415 0.608 1.00 79.50 117 ALA A C 1
ATOM 846 O O . ALA A 1 117 ? 4.832 0.747 1.305 1.00 79.50 117 ALA A O 1
ATOM 847 N N . SER A 1 118 ? 4.211 2.743 0.519 1.00 78.31 118 SER A N 1
ATOM 848 C CA . SER A 1 118 ? 5.120 3.526 1.378 1.00 78.31 118 SER A CA 1
ATOM 849 C C . SER A 1 118 ? 4.408 4.750 1.950 1.00 78.31 118 SER A C 1
ATOM 851 O O . SER A 1 118 ? 4.739 5.903 1.663 1.00 78.31 118 SER A O 1
ATOM 853 N N . GLY A 1 119 ? 3.387 4.493 2.759 1.00 81.31 119 GLY A N 1
ATOM 854 C CA . GLY A 1 119 ? 2.787 5.519 3.606 1.00 81.31 119 GLY A CA 1
ATOM 855 C C . GLY A 1 119 ? 1.458 6.087 3.123 1.00 81.31 119 GLY A C 1
ATOM 856 O O . GLY A 1 119 ? 0.733 6.625 3.954 1.00 81.31 119 GLY A O 1
ATOM 857 N N . ASP A 1 120 ? 1.049 5.927 1.861 1.00 88.94 120 ASP A N 1
ATOM 858 C CA . ASP A 1 120 ? -0.297 6.369 1.457 1.00 88.94 120 ASP A CA 1
ATOM 859 C C . ASP A 1 120 ? -1.394 5.602 2.210 1.00 88.94 120 ASP A C 1
ATOM 861 O O . ASP A 1 120 ? -2.384 6.208 2.627 1.00 88.94 120 ASP A O 1
ATOM 865 N N . MET A 1 121 ? -1.195 4.306 2.487 1.00 92.88 121 MET A N 1
ATOM 866 C CA . MET A 1 121 ? -2.108 3.551 3.355 1.00 92.88 121 MET A CA 1
ATOM 867 C C . MET A 1 121 ? -2.091 4.032 4.807 1.00 92.88 121 MET A C 1
ATOM 869 O O . MET A 1 121 ? -3.160 4.160 5.397 1.00 92.88 121 MET A O 1
ATOM 873 N N . ALA A 1 122 ? -0.928 4.376 5.368 1.00 93.94 122 ALA A N 1
ATOM 874 C CA . ALA A 1 122 ? -0.842 4.909 6.729 1.00 93.94 122 ALA A CA 1
ATOM 875 C C . ALA A 1 122 ? -1.540 6.277 6.847 1.00 93.94 122 ALA A C 1
ATOM 877 O O . ALA A 1 122 ? -2.373 6.492 7.726 1.00 93.94 122 ALA A O 1
ATOM 878 N N . LYS A 1 123 ? -1.290 7.192 5.898 1.00 92.69 123 LYS A N 1
ATOM 879 C CA . LYS A 1 123 ? -1.986 8.490 5.806 1.00 92.69 123 LYS A CA 1
ATOM 880 C C . LYS A 1 123 ? -3.496 8.310 5.681 1.00 92.69 123 LYS A C 1
ATOM 882 O O . LYS A 1 123 ? -4.271 9.074 6.255 1.00 92.69 123 LYS A O 1
ATOM 887 N N . ARG A 1 124 ? -3.927 7.317 4.902 1.00 93.12 124 ARG A N 1
ATOM 888 C CA . ARG A 1 124 ? -5.343 6.997 4.719 1.00 93.12 124 ARG A CA 1
ATOM 889 C C . ARG A 1 124 ? -5.972 6.455 6.002 1.00 93.12 124 ARG A C 1
ATOM 891 O O . ARG A 1 124 ? -7.034 6.944 6.376 1.00 93.12 124 ARG A O 1
ATOM 898 N N . LEU A 1 125 ? -5.300 5.536 6.694 1.00 95.44 125 LEU A N 1
ATOM 899 C CA . LEU A 1 125 ? -5.739 5.004 7.982 1.00 95.44 125 LEU A CA 1
ATOM 900 C C . LEU A 1 125 ? -5.861 6.116 9.035 1.00 95.44 125 LEU A C 1
ATOM 902 O O . LEU A 1 125 ? -6.892 6.206 9.691 1.00 95.44 125 LEU A O 1
ATOM 906 N N . ARG A 1 126 ? -4.893 7.039 9.121 1.00 94.81 126 ARG A N 1
ATOM 907 C CA . ARG A 1 126 ? -4.981 8.217 10.011 1.00 94.81 126 ARG A CA 1
ATOM 908 C C . ARG A 1 126 ? -6.210 9.079 9.735 1.00 94.81 126 ARG A C 1
ATOM 910 O O . ARG A 1 126 ? -6.928 9.454 10.656 1.00 94.81 126 ARG A O 1
ATOM 917 N N . ARG A 1 127 ? -6.492 9.356 8.460 1.00 92.75 127 ARG A N 1
ATOM 918 C CA . ARG A 1 127 ? -7.686 10.115 8.054 1.00 92.75 127 ARG A CA 1
ATOM 919 C C . ARG A 1 127 ? -8.978 9.391 8.438 1.00 92.75 127 ARG A C 1
ATOM 921 O O . ARG A 1 127 ? -9.927 10.019 8.897 1.00 92.75 127 ARG A O 1
ATOM 928 N N . ASP A 1 128 ? -9.011 8.075 8.257 1.00 94.25 128 ASP A N 1
ATOM 929 C CA . ASP A 1 128 ? -10.169 7.258 8.612 1.00 94.25 128 ASP A CA 1
ATOM 930 C C . ASP A 1 128 ? -10.348 7.131 10.127 1.00 94.25 128 ASP A C 1
ATOM 932 O O . ASP A 1 128 ? -11.484 7.078 10.591 1.00 94.25 128 ASP A O 1
ATOM 936 N N . ALA A 1 129 ? -9.262 7.179 10.900 1.00 94.38 129 ALA A N 1
ATOM 937 C CA . ALA A 1 129 ? -9.312 7.255 12.354 1.00 94.38 129 ALA A CA 1
ATOM 938 C C . ALA A 1 129 ? -10.009 8.539 12.830 1.00 94.38 129 ALA A C 1
ATOM 940 O O . ALA A 1 129 ? -10.833 8.483 13.739 1.00 94.38 129 ALA A O 1
ATOM 941 N N . THR A 1 130 ? -9.761 9.681 12.176 1.00 92.00 130 THR A N 1
ATOM 942 C CA . THR A 1 130 ? -10.475 10.939 12.467 1.00 92.00 130 THR A CA 1
ATOM 943 C C . THR A 1 130 ? -11.960 10.873 12.097 1.00 92.00 130 THR A C 1
ATOM 945 O O . THR A 1 130 ? -12.790 11.497 12.752 1.00 92.00 130 THR A O 1
ATOM 948 N N . ALA A 1 131 ? -12.316 10.105 11.063 1.00 91.75 131 ALA A N 1
ATOM 949 C CA . ALA A 1 131 ? -13.697 9.932 10.600 1.00 91.75 131 ALA A CA 1
ATOM 950 C C . ALA A 1 131 ? -14.440 8.757 11.269 1.00 91.75 131 ALA A C 1
ATOM 952 O O . ALA A 1 131 ? -15.563 8.422 10.872 1.00 91.75 131 ALA A O 1
ATOM 953 N N . ARG A 1 132 ? -13.806 8.095 12.240 1.00 94.69 132 ARG A N 1
ATOM 954 C CA . ARG A 1 132 ? -14.323 6.904 12.909 1.00 94.69 132 ARG A CA 1
ATOM 955 C C . ARG A 1 132 ? -15.571 7.228 13.735 1.00 94.69 132 ARG A C 1
ATOM 957 O O . ARG A 1 132 ? -15.608 8.213 14.463 1.00 94.69 132 ARG A O 1
ATOM 964 N N . ILE A 1 133 ? -16.579 6.357 13.661 1.00 95.38 133 ILE A N 1
ATOM 965 C CA . ILE A 1 133 ? -17.873 6.522 14.358 1.00 95.38 133 ILE A CA 1
ATOM 966 C C . ILE A 1 133 ? -18.164 5.439 15.409 1.00 95.38 133 ILE A C 1
ATOM 968 O O . ILE A 1 133 ? -19.190 5.497 16.080 1.00 95.38 133 ILE A O 1
ATOM 972 N N . ALA A 1 134 ? -17.289 4.441 15.550 1.00 94.00 134 ALA A N 1
ATOM 973 C CA . ALA A 1 134 ? -17.393 3.380 16.553 1.00 94.00 134 ALA A CA 1
ATOM 974 C C . ALA A 1 134 ? -15.999 2.881 16.955 1.00 94.00 134 ALA A C 1
ATOM 976 O O . ALA A 1 134 ? -15.019 3.214 16.300 1.00 94.00 134 ALA A O 1
ATOM 977 N N . THR A 1 135 ? -15.896 2.079 18.011 1.00 93.81 135 THR A N 1
ATOM 978 C CA . THR A 1 135 ? -14.618 1.491 18.442 1.00 93.81 135 THR A CA 1
ATOM 979 C C . THR A 1 135 ? -13.991 0.638 17.337 1.00 93.81 135 THR A C 1
ATOM 981 O O . THR A 1 135 ? -14.687 -0.150 16.691 1.00 93.81 135 THR A O 1
ATOM 984 N N . SER A 1 136 ? -12.682 0.789 17.133 1.00 96.38 136 SER A N 1
ATOM 985 C CA . SER A 1 136 ? -11.921 -0.015 16.176 1.00 96.38 136 SER A CA 1
ATOM 986 C C . SER A 1 136 ? -11.723 -1.436 16.700 1.00 96.38 136 SER A C 1
ATOM 988 O O . SER A 1 136 ? -11.535 -1.643 17.900 1.00 96.38 136 SER A O 1
ATOM 990 N N . VAL A 1 137 ? -11.756 -2.426 15.809 1.00 97.00 137 VAL A N 1
ATOM 991 C CA . VAL A 1 137 ? -11.592 -3.838 16.188 1.00 97.00 137 VAL A CA 1
ATOM 992 C C . VAL A 1 137 ? -10.302 -4.370 15.591 1.00 97.00 137 VAL A C 1
ATOM 994 O O . VAL A 1 137 ? -10.165 -4.439 14.371 1.00 97.00 137 VAL A O 1
ATOM 997 N N . VAL A 1 138 ? -9.361 -4.759 16.450 1.00 96.56 138 VAL A N 1
ATOM 998 C CA . VAL A 1 138 ? -8.140 -5.448 16.025 1.00 96.56 138 VAL A CA 1
ATOM 999 C C . VAL A 1 138 ? -8.411 -6.939 15.835 1.00 96.56 138 VAL A C 1
ATOM 1001 O O . VAL A 1 138 ? -9.162 -7.559 16.589 1.00 96.56 138 VAL A O 1
ATOM 1004 N N . SER A 1 139 ? -7.786 -7.532 14.827 1.00 97.88 139 SER A N 1
ATOM 1005 C CA . SER A 1 139 ? -7.825 -8.969 14.577 1.00 97.88 139 SER A CA 1
ATOM 1006 C C . SER A 1 139 ? -6.518 -9.453 13.953 1.00 97.88 139 SER A C 1
ATOM 1008 O O . SER A 1 139 ? -5.676 -8.660 13.533 1.00 97.88 139 SER A O 1
ATOM 1010 N N . GLN A 1 140 ? -6.339 -10.771 13.904 1.00 97.81 140 GLN A N 1
ATOM 1011 C CA . GLN A 1 140 ? -5.266 -11.408 13.147 1.00 97.81 140 GLN A CA 1
ATOM 1012 C C . GLN A 1 140 ? -5.865 -12.234 12.014 1.00 97.81 140 GLN A C 1
ATOM 1014 O O . GLN A 1 140 ? -6.921 -12.851 12.178 1.00 97.81 140 GLN A O 1
ATOM 1019 N N . ALA A 1 141 ? -5.184 -12.264 10.873 1.00 97.44 141 ALA A N 1
ATOM 1020 C CA . ALA A 1 141 ? -5.594 -13.051 9.720 1.00 97.44 141 ALA A CA 1
ATOM 1021 C C . ALA A 1 141 ? -4.388 -13.690 9.029 1.00 97.44 141 ALA A C 1
ATOM 1023 O O . ALA A 1 141 ? -3.323 -13.089 8.940 1.00 97.44 141 ALA A O 1
ATOM 1024 N N . GLU A 1 142 ? -4.582 -14.887 8.481 1.00 97.81 142 GLU A N 1
ATOM 1025 C CA . GLU A 1 142 ? -3.603 -15.530 7.603 1.00 97.81 142 GLU A CA 1
ATOM 1026 C C . GLU A 1 142 ? -3.871 -15.128 6.152 1.00 97.81 142 GLU A C 1
ATOM 1028 O O . GLU A 1 142 ? -4.931 -15.424 5.590 1.00 97.81 142 GLU A O 1
ATOM 1033 N N . ILE A 1 143 ? -2.916 -14.432 5.540 1.00 97.12 143 ILE A N 1
ATOM 1034 C CA . ILE A 1 143 ? -3.035 -13.869 4.196 1.00 97.12 143 ILE A CA 1
ATOM 1035 C C . ILE A 1 143 ? -1.775 -14.195 3.398 1.00 97.12 143 ILE A C 1
ATOM 1037 O O . ILE A 1 143 ? -0.671 -13.862 3.808 1.00 97.12 143 ILE A O 1
ATOM 1041 N N . ALA A 1 144 ? -1.933 -14.856 2.244 1.00 95.44 144 ALA A N 1
ATOM 1042 C CA . ALA A 1 144 ? -0.812 -15.333 1.422 1.00 95.44 144 ALA A CA 1
ATOM 1043 C C . ALA A 1 144 ? 0.220 -16.172 2.216 1.00 95.44 144 ALA A C 1
ATOM 1045 O O . ALA A 1 144 ? 1.415 -16.157 1.922 1.00 95.44 144 ALA A O 1
ATOM 1046 N N . GLY A 1 145 ? -0.250 -16.904 3.236 1.00 95.06 145 GLY A N 1
ATOM 1047 C CA . GLY A 1 145 ? 0.590 -17.703 4.134 1.00 95.06 145 GLY A CA 1
ATOM 1048 C C . GLY A 1 145 ? 1.417 -16.888 5.133 1.00 95.06 145 GLY A C 1
ATOM 1049 O O . GLY A 1 145 ? 2.385 -17.421 5.666 1.00 95.06 145 GLY A O 1
ATOM 1050 N N . GLN A 1 146 ? 1.084 -15.611 5.333 1.00 97.50 146 GLN A N 1
ATOM 1051 C CA . GLN A 1 146 ? 1.684 -14.729 6.329 1.00 97.50 146 GLN A CA 1
ATOM 1052 C C . GLN A 1 146 ? 0.637 -14.323 7.368 1.00 97.50 146 GLN A C 1
ATOM 1054 O O . GLN A 1 146 ? -0.507 -14.015 7.017 1.00 97.50 146 GLN A O 1
ATOM 1059 N N . THR A 1 147 ? 1.052 -14.236 8.628 1.00 97.94 147 THR A N 1
ATOM 1060 C CA . THR A 1 147 ? 0.235 -13.651 9.691 1.00 97.94 147 THR A CA 1
ATOM 1061 C C . THR A 1 147 ? 0.199 -12.132 9.529 1.00 97.94 147 THR A C 1
ATOM 1063 O O . THR A 1 147 ? 1.239 -11.473 9.521 1.00 97.94 147 THR A O 1
ATOM 1066 N N . ALA A 1 148 ? -1.004 -11.578 9.421 1.00 98.25 148 ALA A N 1
ATOM 1067 C CA . ALA A 1 148 ? -1.257 -10.149 9.319 1.00 98.25 148 ALA A CA 1
ATOM 1068 C C . ALA A 1 148 ? -2.016 -9.638 10.548 1.00 98.25 148 ALA A C 1
ATOM 1070 O O . ALA A 1 148 ? -2.961 -10.283 11.013 1.00 98.25 148 ALA A O 1
ATOM 1071 N N . THR A 1 149 ? -1.643 -8.452 11.024 1.00 98.50 149 THR A N 1
ATOM 1072 C CA . THR A 1 149 ? -2.410 -7.694 12.019 1.00 98.50 149 THR A CA 1
ATOM 1073 C C . THR A 1 149 ? -3.369 -6.775 11.282 1.00 98.50 149 THR A C 1
ATOM 1075 O O . THR A 1 149 ? -2.949 -5.993 10.428 1.00 98.50 149 THR A O 1
ATOM 1078 N N . CYS A 1 150 ? -4.654 -6.884 11.598 1.00 98.44 150 CYS A N 1
ATOM 1079 C CA . CYS A 1 150 ? -5.733 -6.171 10.939 1.00 98.44 150 CYS A CA 1
ATOM 1080 C C . CYS A 1 150 ? -6.472 -5.252 11.909 1.00 98.44 150 CYS A C 1
ATOM 1082 O O . CYS A 1 150 ? -6.651 -5.598 13.075 1.00 98.44 150 CYS A O 1
ATOM 1084 N N . VAL A 1 151 ? -6.984 -4.134 11.402 1.00 98.56 151 VAL A N 1
ATOM 1085 C CA . VAL A 1 151 ? -7.922 -3.265 12.111 1.00 98.56 151 VAL A CA 1
ATOM 1086 C C . VAL A 1 151 ? -9.130 -2.951 11.236 1.00 98.56 151 VAL A C 1
ATOM 1088 O O . VAL A 1 151 ? -8.992 -2.554 10.074 1.00 98.56 151 VAL A O 1
ATOM 1091 N N . ASP A 1 152 ? -10.313 -3.124 11.816 1.00 98.25 152 ASP A N 1
ATOM 1092 C CA . ASP A 1 152 ? -11.585 -2.703 11.245 1.00 98.25 152 ASP A CA 1
ATOM 1093 C C . ASP A 1 152 ? -11.955 -1.320 11.790 1.00 98.25 152 ASP A C 1
ATOM 1095 O O . ASP A 1 152 ? -12.133 -1.132 12.997 1.00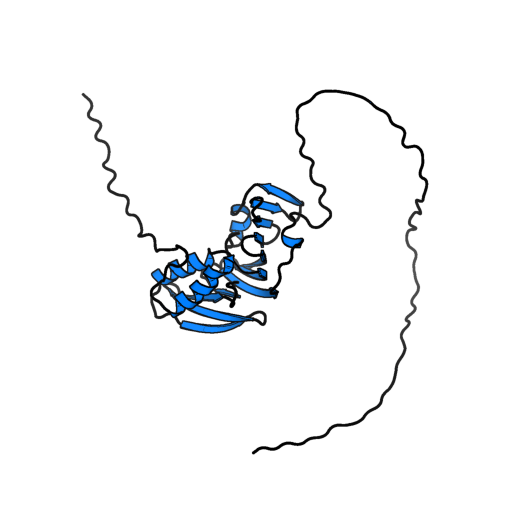 98.25 152 ASP A O 1
ATOM 1099 N N . VAL A 1 153 ? -12.094 -0.350 10.887 1.00 97.81 153 VAL A N 1
ATOM 1100 C CA . VAL A 1 153 ? -12.436 1.042 11.190 1.00 97.81 153 VAL A CA 1
ATOM 1101 C C . VAL A 1 153 ? -13.826 1.336 10.642 1.00 97.81 153 VAL A C 1
ATOM 1103 O O . VAL A 1 153 ? -14.045 1.392 9.429 1.00 97.81 153 VAL A O 1
ATOM 1106 N N . SER A 1 154 ? -14.787 1.522 11.545 1.00 97.19 154 SER A N 1
ATOM 1107 C CA . SER A 1 154 ? -16.156 1.889 11.176 1.00 97.19 154 SER A CA 1
ATOM 1108 C C . SER A 1 154 ? -16.251 3.390 10.933 1.00 97.19 154 SER A C 1
ATOM 1110 O O . SER A 1 154 ? -16.003 4.184 11.841 1.00 97.19 154 SER A O 1
ATOM 1112 N N . VAL A 1 155 ? -16.639 3.775 9.720 1.00 95.38 155 VAL A N 1
ATOM 1113 C CA . VAL A 1 155 ? -16.831 5.165 9.289 1.00 95.38 155 VAL A CA 1
ATOM 1114 C C . VAL A 1 155 ? -18.239 5.349 8.719 1.00 95.38 155 VAL A C 1
ATOM 1116 O O . VAL A 1 155 ? -18.980 4.390 8.489 1.00 95.38 155 VAL A O 1
ATOM 1119 N N . SER A 1 156 ? -18.624 6.596 8.449 1.00 92.25 156 SER A N 1
ATOM 1120 C CA . SER A 1 156 ? -19.813 6.867 7.636 1.00 92.25 156 SER A CA 1
ATOM 1121 C C . SER A 1 156 ? -19.716 6.132 6.289 1.00 92.25 156 SER A C 1
ATOM 1123 O O . SER A 1 156 ? -18.743 6.298 5.553 1.00 92.25 156 SER A O 1
ATOM 1125 N N . GLY A 1 157 ? -20.716 5.305 5.974 1.00 88.88 157 GLY A N 1
ATOM 1126 C CA . GLY A 1 157 ? -20.772 4.535 4.727 1.00 88.88 157 GLY A CA 1
ATOM 1127 C C . GLY A 1 157 ? -20.222 3.106 4.798 1.00 88.88 157 GLY A C 1
ATOM 1128 O O . GLY A 1 157 ? -20.291 2.405 3.792 1.00 88.88 157 GLY A O 1
ATOM 1129 N N . GLY A 1 158 ? -19.729 2.645 5.955 1.00 93.56 158 GLY A N 1
ATOM 1130 C CA . GLY A 1 158 ? -19.380 1.238 6.177 1.00 93.56 158 GLY A CA 1
ATOM 1131 C C . GLY A 1 158 ? -18.120 1.029 7.015 1.00 93.56 158 GLY A C 1
ATOM 1132 O O . GLY A 1 158 ? -17.587 1.953 7.626 1.00 93.56 158 GLY A O 1
ATOM 1133 N N . THR A 1 159 ? -17.632 -0.207 7.024 1.00 96.50 159 THR A N 1
ATOM 1134 C CA . THR A 1 159 ? -16.399 -0.590 7.719 1.00 96.50 159 THR A CA 1
ATOM 1135 C C . THR A 1 159 ? -15.278 -0.773 6.708 1.00 96.50 159 THR A C 1
ATOM 1137 O O . THR A 1 159 ? -15.449 -1.462 5.701 1.00 96.50 159 THR A O 1
ATOM 1140 N N . LYS A 1 160 ? -14.135 -0.148 6.979 1.00 97.50 160 LYS A N 1
ATOM 1141 C CA . LYS A 1 160 ? -12.898 -0.319 6.215 1.00 97.50 160 LYS A CA 1
ATOM 1142 C C . LYS A 1 160 ? -11.957 -1.226 6.988 1.00 97.50 160 LYS A C 1
ATOM 1144 O O . LYS A 1 160 ? -11.924 -1.147 8.211 1.00 97.50 160 LYS A O 1
ATOM 1149 N N . GLN A 1 161 ? -11.179 -2.040 6.287 1.00 98.00 161 GLN A N 1
ATOM 1150 C CA . GLN A 1 161 ? -10.214 -2.946 6.910 1.00 98.00 161 GLN A CA 1
ATOM 1151 C C . GLN A 1 161 ? -8.807 -2.641 6.412 1.00 98.00 161 GLN A C 1
ATOM 1153 O O . GLN A 1 161 ? -8.587 -2.519 5.207 1.00 98.00 161 GLN A O 1
ATOM 1158 N N . TYR A 1 162 ? -7.860 -2.570 7.339 1.00 98.19 162 TYR A N 1
ATOM 1159 C CA . TYR A 1 162 ? -6.440 -2.381 7.064 1.00 98.19 162 TYR A CA 1
ATOM 1160 C C . TYR A 1 162 ? -5.668 -3.522 7.698 1.00 98.19 162 TYR A C 1
ATOM 1162 O O . TYR A 1 162 ? -5.790 -3.726 8.898 1.00 98.19 162 TYR A O 1
ATOM 1170 N N . CYS A 1 163 ? -4.878 -4.249 6.915 1.00 98.31 163 CYS A N 1
ATOM 1171 C CA . CYS A 1 163 ? -4.034 -5.326 7.410 1.00 98.31 163 CYS A CA 1
ATOM 1172 C C . CYS A 1 163 ? -2.588 -5.115 6.973 1.00 98.31 163 CYS A C 1
ATOM 1174 O O . CYS A 1 163 ? -2.331 -4.912 5.782 1.00 98.31 163 CYS A O 1
ATOM 1176 N N . ALA A 1 164 ? -1.658 -5.246 7.911 1.00 97.75 164 ALA A N 1
ATOM 1177 C CA . ALA A 1 164 ? -0.223 -5.164 7.674 1.00 97.75 164 ALA A CA 1
ATOM 1178 C C . ALA A 1 164 ? 0.485 -6.429 8.176 1.00 97.75 164 ALA A C 1
ATOM 1180 O O . ALA A 1 164 ? 0.050 -7.066 9.138 1.00 97.75 164 ALA A O 1
ATOM 1181 N N . LEU A 1 165 ? 1.565 -6.797 7.496 1.00 97.50 165 LEU A N 1
ATOM 1182 C CA . LEU A 1 165 ? 2.508 -7.815 7.940 1.00 97.50 165 LEU A CA 1
ATOM 1183 C C . LEU A 1 165 ? 3.470 -7.232 8.985 1.00 97.50 165 LEU A C 1
ATOM 1185 O O . LEU A 1 165 ? 3.529 -6.021 9.192 1.00 97.50 165 LEU A O 1
ATOM 1189 N N . ALA A 1 166 ? 4.240 -8.104 9.636 1.00 95.75 166 ALA A N 1
ATOM 1190 C CA . ALA A 1 166 ? 5.188 -7.714 10.682 1.00 95.75 166 ALA A CA 1
ATOM 1191 C C . ALA A 1 166 ? 6.301 -6.762 10.197 1.00 95.75 166 ALA A C 1
ATOM 1193 O O . ALA A 1 166 ? 6.871 -6.035 11.002 1.00 95.75 166 ALA A O 1
ATOM 1194 N N . ASP A 1 167 ? 6.611 -6.769 8.900 1.00 93.56 167 ASP A N 1
ATOM 1195 C CA . ASP A 1 167 ? 7.583 -5.876 8.262 1.00 93.56 167 ASP A CA 1
ATOM 1196 C C . ASP A 1 167 ? 6.944 -4.588 7.707 1.00 93.56 167 ASP A C 1
ATOM 1198 O O . ASP A 1 167 ? 7.621 -3.784 7.076 1.00 93.56 167 ASP A O 1
ATOM 1202 N N . GLY A 1 168 ? 5.636 -4.398 7.906 1.00 94.38 168 GLY A N 1
ATOM 1203 C CA . GLY A 1 168 ? 4.892 -3.244 7.411 1.00 94.38 168 GLY A CA 1
ATOM 1204 C C . GLY A 1 168 ? 4.333 -3.383 5.999 1.00 94.38 168 GLY A C 1
ATOM 1205 O O . GLY A 1 168 ? 3.567 -2.517 5.566 1.00 94.38 168 GLY A O 1
ATOM 1206 N N . ALA A 1 169 ? 4.643 -4.465 5.274 1.00 96.06 169 ALA A N 1
ATOM 1207 C CA . ALA A 1 169 ? 4.031 -4.710 3.975 1.00 96.06 169 ALA A CA 1
ATOM 1208 C C . ALA A 1 169 ? 2.509 -4.858 4.125 1.00 96.06 169 ALA A C 1
ATOM 1210 O O . ALA A 1 169 ? 2.001 -5.477 5.063 1.00 96.06 169 ALA A O 1
ATOM 1211 N N . ILE A 1 170 ? 1.750 -4.296 3.185 1.00 97.31 170 ILE A N 1
ATOM 1212 C CA . ILE A 1 170 ? 0.291 -4.393 3.229 1.00 97.31 170 ILE A CA 1
ATOM 1213 C C . ILE A 1 170 ? -0.102 -5.854 2.979 1.00 97.31 170 ILE A C 1
ATOM 1215 O O . ILE A 1 170 ? 0.356 -6.483 2.033 1.00 97.31 170 ILE A O 1
ATOM 1219 N N . ALA A 1 171 ? -0.982 -6.407 3.805 1.00 97.69 171 ALA A N 1
ATOM 1220 C CA . ALA A 1 171 ? -1.538 -7.741 3.585 1.00 97.69 171 ALA A CA 1
ATOM 1221 C C . ALA A 1 171 ? -2.904 -7.661 2.893 1.00 97.69 171 ALA A C 1
ATOM 1223 O O . ALA A 1 171 ? -3.231 -8.442 1.995 1.00 97.69 171 ALA A O 1
ATOM 1224 N N . ARG A 1 172 ? -3.717 -6.688 3.303 1.00 97.81 172 ARG A N 1
ATOM 1225 C CA . ARG A 1 172 ? -5.042 -6.434 2.746 1.00 97.81 172 ARG A CA 1
ATOM 1226 C C . ARG A 1 172 ? -5.467 -5.006 3.041 1.00 97.81 172 ARG A C 1
ATOM 1228 O O . ARG A 1 172 ? -5.174 -4.472 4.106 1.00 97.81 172 ARG A O 1
ATOM 1235 N N . PHE A 1 173 ? -6.216 -4.429 2.117 1.00 97.56 173 PHE A N 1
ATOM 1236 C CA . PHE A 1 173 ? -6.995 -3.229 2.359 1.00 97.56 173 PHE A CA 1
ATOM 1237 C C . PHE A 1 173 ? -8.392 -3.397 1.754 1.00 97.56 173 PHE A C 1
ATOM 1239 O O . PHE A 1 173 ? -8.523 -3.820 0.608 1.00 97.56 173 PHE A O 1
ATOM 1246 N N . VAL A 1 174 ? -9.427 -3.083 2.529 1.00 96.88 174 VAL A N 1
ATOM 1247 C CA . VAL A 1 174 ? -10.827 -3.064 2.088 1.00 96.88 174 VAL A CA 1
ATOM 1248 C C . VAL A 1 174 ? -11.338 -1.643 2.266 1.00 96.88 174 VAL A C 1
ATOM 1250 O O . VAL A 1 174 ? -11.554 -1.186 3.391 1.00 96.88 174 VAL A O 1
ATOM 1253 N N . GLY A 1 175 ? -11.488 -0.936 1.151 1.00 94.00 175 GLY A N 1
ATOM 1254 C CA . GLY A 1 175 ? -11.936 0.449 1.096 1.00 94.00 175 GLY A CA 1
ATOM 1255 C C . GLY A 1 175 ? -13.326 0.609 0.493 1.00 94.00 175 GLY A C 1
ATOM 1256 O O . GLY A 1 175 ? -14.018 -0.352 0.177 1.00 94.00 175 GLY A O 1
ATOM 1257 N N . ALA A 1 176 ? -13.730 1.864 0.295 1.00 91.56 176 ALA A N 1
ATOM 1258 C CA . ALA A 1 176 ? -14.949 2.194 -0.450 1.00 91.56 176 ALA A CA 1
ATOM 1259 C C . ALA A 1 176 ? -14.722 2.205 -1.978 1.00 91.56 176 ALA A C 1
ATOM 1261 O O . ALA A 1 176 ? -15.651 2.019 -2.757 1.00 91.56 176 ALA A O 1
ATOM 1262 N N . ASP A 1 177 ? -13.479 2.425 -2.396 1.00 91.25 177 ASP A N 1
ATOM 1263 C CA . ASP A 1 177 ? -13.004 2.640 -3.764 1.00 91.25 177 ASP A CA 1
ATOM 1264 C C . ASP A 1 177 ? -12.279 1.414 -4.333 1.00 91.25 177 ASP A C 1
ATOM 1266 O O . ASP A 1 177 ? -12.528 1.031 -5.478 1.00 91.25 177 ASP A O 1
ATOM 1270 N N . ILE A 1 178 ? -11.418 0.780 -3.535 1.00 94.50 178 ILE A N 1
ATOM 1271 C CA . ILE A 1 178 ? -10.636 -0.394 -3.927 1.00 94.50 178 ILE A CA 1
ATOM 1272 C C . ILE A 1 178 ? -10.639 -1.475 -2.846 1.00 94.50 178 ILE A C 1
ATOM 1274 O O . ILE A 1 178 ? -10.749 -1.181 -1.656 1.00 94.50 178 ILE A O 1
ATOM 1278 N N . ASP A 1 179 ? -10.427 -2.711 -3.287 1.00 95.94 179 ASP A N 1
ATOM 1279 C CA . ASP A 1 179 ? -9.965 -3.823 -2.465 1.00 95.94 179 ASP A CA 1
ATOM 1280 C C . ASP A 1 179 ? -8.561 -4.226 -2.926 1.00 95.94 179 ASP A C 1
ATOM 1282 O O . ASP A 1 179 ? -8.346 -4.532 -4.100 1.00 95.94 179 ASP A O 1
ATOM 1286 N N . LEU A 1 180 ? -7.603 -4.232 -2.007 1.00 96.94 180 LEU A N 1
ATOM 1287 C CA . LEU A 1 180 ? -6.231 -4.672 -2.227 1.00 96.94 180 LEU A CA 1
ATOM 1288 C C . LEU A 1 180 ? -6.007 -5.966 -1.450 1.00 96.94 180 LEU A C 1
ATOM 1290 O O . LEU A 1 180 ? -6.262 -6.034 -0.249 1.00 96.94 180 LEU A O 1
ATOM 1294 N N . GLN A 1 181 ? -5.496 -6.986 -2.123 1.00 97.31 181 GLN A N 1
ATOM 1295 C CA . GLN A 1 181 ? -5.262 -8.300 -1.544 1.00 97.31 181 GLN A CA 1
ATOM 1296 C C . GLN A 1 181 ? -3.850 -8.761 -1.888 1.00 97.31 181 GLN A C 1
ATOM 1298 O O . GLN A 1 181 ? -3.500 -8.855 -3.064 1.00 97.31 181 GLN A O 1
ATOM 1303 N N . LEU A 1 182 ? -3.051 -9.084 -0.873 1.00 98.12 182 LEU A N 1
ATOM 1304 C CA . LEU A 1 182 ? -1.768 -9.752 -1.061 1.00 98.12 182 LEU A CA 1
ATOM 1305 C C . LEU A 1 182 ? -2.004 -11.173 -1.591 1.00 98.12 182 LEU A C 1
ATOM 1307 O O . LEU A 1 182 ? -2.822 -11.923 -1.047 1.00 98.12 182 LEU A O 1
ATOM 1311 N N . ILE A 1 183 ? -1.295 -11.514 -2.665 1.00 98.00 183 ILE A N 1
ATOM 1312 C CA . ILE A 1 183 ? -1.373 -12.797 -3.378 1.00 98.00 183 ILE A CA 1
ATOM 1313 C C . ILE A 1 183 ? -0.136 -13.646 -3.099 1.00 98.00 183 ILE A C 1
ATOM 1315 O O . ILE A 1 183 ? -0.246 -14.851 -2.884 1.00 98.00 183 ILE A O 1
ATOM 1319 N N . SER A 1 184 ? 1.042 -13.023 -3.086 1.00 97.62 184 SER A N 1
ATOM 1320 C CA . SER A 1 184 ? 2.301 -13.694 -2.770 1.00 97.62 184 SER A CA 1
ATOM 1321 C C . SER A 1 184 ? 3.246 -12.745 -2.056 1.00 97.62 184 SER A C 1
ATOM 1323 O O . SER A 1 184 ? 3.316 -11.568 -2.412 1.00 97.62 184 SER A O 1
ATOM 1325 N N . TYR A 1 185 ? 4.029 -13.284 -1.131 1.00 97.81 185 TYR A N 1
ATOM 1326 C CA . TYR A 1 185 ? 5.034 -12.547 -0.384 1.00 97.81 185 TYR A CA 1
ATOM 1327 C C . TYR A 1 185 ? 6.335 -13.343 -0.314 1.00 97.81 185 TYR A C 1
ATOM 1329 O O . TYR A 1 185 ? 6.321 -14.560 -0.121 1.00 97.81 185 TYR A O 1
ATOM 1337 N N . LEU A 1 186 ? 7.450 -12.643 -0.486 1.00 97.12 186 LEU A N 1
ATOM 1338 C CA . LEU A 1 186 ? 8.800 -13.158 -0.331 1.00 97.12 186 LEU A CA 1
ATOM 1339 C C . LEU A 1 186 ? 9.575 -12.197 0.578 1.00 97.12 186 LEU A C 1
ATOM 1341 O O . LEU A 1 186 ? 9.642 -11.011 0.253 1.00 97.12 186 LEU A O 1
ATOM 1345 N N . PRO A 1 187 ? 10.224 -12.678 1.654 1.00 95.75 187 PRO A N 1
ATOM 1346 C CA . PRO A 1 187 ? 11.047 -11.857 2.549 1.00 95.75 187 PRO A CA 1
ATOM 1347 C C . PRO A 1 187 ? 12.436 -11.575 1.941 1.00 95.75 187 PRO A C 1
ATOM 1349 O O . PRO A 1 187 ? 13.473 -11.719 2.583 1.00 95.75 187 PRO A O 1
ATOM 1352 N N . SER A 1 188 ? 12.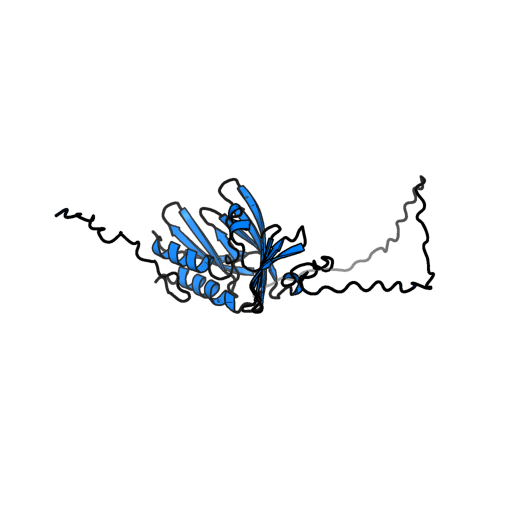466 -11.280 0.644 1.00 96.06 188 SER A N 1
ATOM 1353 C CA . SER A 1 188 ? 13.665 -10.982 -0.129 1.00 96.06 188 SER A CA 1
ATOM 1354 C C . SER A 1 188 ? 13.289 -10.101 -1.310 1.00 96.06 188 SER A C 1
ATOM 1356 O O . SER A 1 188 ? 12.246 -10.313 -1.940 1.00 96.06 188 SER A O 1
ATOM 1358 N N . ALA A 1 189 ? 14.151 -9.151 -1.651 1.00 95.56 189 ALA A N 1
ATOM 1359 C CA . ALA A 1 189 ? 13.947 -8.321 -2.824 1.00 95.56 189 ALA A CA 1
ATOM 1360 C C . ALA A 1 189 ? 14.335 -9.047 -4.117 1.00 95.56 189 ALA A C 1
ATOM 1362 O O . ALA A 1 189 ? 15.356 -9.731 -4.190 1.00 95.56 189 ALA A O 1
ATOM 1363 N N . ASP A 1 190 ? 13.525 -8.856 -5.150 1.00 95.38 190 ASP A N 1
ATOM 1364 C CA . ASP A 1 190 ? 13.845 -9.210 -6.520 1.00 95.38 190 ASP A CA 1
ATOM 1365 C C . ASP A 1 190 ? 14.579 -8.031 -7.161 1.00 95.38 190 ASP A C 1
ATOM 1367 O O . ASP A 1 190 ? 13.981 -7.082 -7.675 1.00 95.38 190 ASP A O 1
ATOM 1371 N N . GLU A 1 191 ? 15.908 -8.100 -7.128 1.00 93.00 191 GLU A N 1
ATOM 1372 C CA . GLU A 1 191 ? 16.775 -7.040 -7.643 1.00 93.00 191 GLU A CA 1
ATOM 1373 C C . GLU A 1 191 ? 16.562 -6.762 -9.145 1.00 93.00 191 GLU A C 1
ATOM 1375 O O . GLU A 1 191 ? 16.829 -5.658 -9.630 1.00 93.00 191 GLU A O 1
ATOM 1380 N N . THR A 1 192 ? 16.005 -7.719 -9.897 1.00 91.75 192 THR A N 1
ATOM 1381 C CA . THR A 1 192 ? 15.701 -7.524 -11.322 1.00 91.75 192 THR A CA 1
ATOM 1382 C C . THR A 1 192 ? 14.595 -6.489 -11.537 1.00 91.75 192 THR A C 1
ATOM 1384 O O . THR A 1 192 ? 14.566 -5.816 -12.571 1.00 91.75 192 THR A O 1
ATOM 1387 N N . LEU A 1 193 ? 13.726 -6.279 -10.542 1.00 92.12 193 LEU A N 1
ATOM 1388 C CA . LEU A 1 193 ? 12.640 -5.305 -10.613 1.00 92.12 193 LEU A CA 1
ATOM 1389 C C . LEU A 1 193 ? 13.121 -3.859 -10.466 1.00 92.12 193 LEU A C 1
ATOM 1391 O O . LEU A 1 193 ? 12.391 -2.955 -10.864 1.00 92.12 193 LEU A O 1
ATOM 1395 N N . PHE A 1 194 ? 14.338 -3.606 -9.980 1.00 91.12 194 PHE A N 1
ATOM 1396 C CA . PHE A 1 194 ? 14.938 -2.264 -10.036 1.00 91.12 194 PHE A CA 1
ATOM 1397 C C . PHE A 1 194 ? 15.468 -1.912 -11.422 1.00 91.12 194 PHE A C 1
ATOM 1399 O O . PHE A 1 194 ? 15.742 -0.744 -11.711 1.00 91.12 194 PHE A O 1
ATOM 1406 N N . THR A 1 195 ? 15.600 -2.908 -12.297 1.00 84.31 195 THR A N 1
ATOM 1407 C CA . THR A 1 195 ? 16.094 -2.669 -13.643 1.00 84.31 195 THR A CA 1
ATOM 1408 C C . THR A 1 195 ? 14.941 -2.159 -14.522 1.00 84.31 195 THR A C 1
ATOM 1410 O O . THR A 1 195 ? 13.861 -2.763 -14.539 1.00 84.31 195 THR A O 1
ATOM 1413 N N . PRO A 1 196 ? 15.139 -1.044 -15.254 1.00 64.06 196 PRO A N 1
ATOM 1414 C CA . PRO A 1 196 ? 14.088 -0.400 -16.045 1.00 64.06 196 PRO A CA 1
ATOM 1415 C C . PRO A 1 196 ? 13.557 -1.258 -17.206 1.00 64.06 196 PRO A C 1
ATOM 1417 O O . PRO A 1 196 ? 12.437 -1.050 -17.664 1.00 64.06 196 PRO A O 1
ATOM 1420 N N . CYS A 1 197 ? 14.348 -2.240 -17.646 1.00 58.38 197 CYS A N 1
ATOM 1421 C CA . CYS A 1 197 ? 13.981 -3.243 -18.635 1.00 58.38 197 CYS A CA 1
ATOM 1422 C C . CYS A 1 197 ? 14.626 -4.590 -18.294 1.00 58.38 197 CYS A C 1
ATOM 1424 O O . CYS A 1 197 ? 15.824 -4.611 -18.002 1.00 58.38 197 CYS A O 1
ATOM 1426 N N . PRO A 1 198 ? 13.901 -5.717 -18.396 1.00 53.00 198 PRO A N 1
ATOM 1427 C CA . PRO A 1 198 ? 14.555 -7.013 -18.502 1.00 53.00 198 PRO A CA 1
ATOM 1428 C C . PRO A 1 198 ? 15.416 -7.031 -19.778 1.00 53.00 198 PRO A C 1
ATOM 1430 O O . PRO A 1 198 ? 15.077 -6.388 -20.773 1.00 53.00 198 PRO A O 1
ATOM 1433 N N . GLU A 1 199 ? 16.564 -7.703 -19.719 1.00 42.06 199 GLU A N 1
ATOM 1434 C CA . GLU A 1 199 ? 17.587 -7.762 -20.771 1.00 42.06 199 GLU A CA 1
ATOM 1435 C C . GLU A 1 199 ? 16.975 -7.874 -22.184 1.00 42.06 199 GLU A C 1
ATOM 1437 O O . GLU A 1 199 ? 16.388 -8.892 -22.543 1.00 42.06 199 GLU A O 1
ATOM 1442 N N . GLY A 1 200 ? 17.082 -6.809 -22.989 1.00 47.78 200 GLY A N 1
ATOM 1443 C CA . GLY A 1 200 ? 16.536 -6.787 -24.354 1.00 47.78 200 GLY A CA 1
ATOM 1444 C C . GLY A 1 200 ? 16.117 -5.414 -24.882 1.00 47.78 200 GLY A C 1
ATOM 1445 O O . GLY A 1 200 ? 16.081 -5.219 -26.096 1.00 47.78 200 GLY A O 1
ATOM 1446 N N . CYS A 1 201 ? 15.865 -4.433 -24.013 1.00 49.97 201 CYS A N 1
ATOM 1447 C CA . CYS A 1 201 ? 15.643 -3.057 -24.457 1.00 49.97 201 CYS A CA 1
ATOM 1448 C C . CYS A 1 201 ? 16.985 -2.399 -24.787 1.00 49.97 201 CYS A C 1
ATOM 1450 O O . CYS A 1 201 ? 17.772 -2.080 -23.894 1.00 49.97 201 CYS A O 1
ATOM 1452 N N . ALA A 1 202 ? 17.263 -2.191 -26.073 1.00 40.84 202 ALA A N 1
ATOM 1453 C CA . ALA A 1 202 ? 18.373 -1.343 -26.476 1.00 40.84 202 ALA A CA 1
ATOM 1454 C C . ALA A 1 202 ? 18.134 0.073 -25.916 1.00 40.84 202 ALA A C 1
ATOM 1456 O O . ALA A 1 202 ? 17.065 0.639 -26.163 1.00 40.84 202 ALA A O 1
ATOM 1457 N N . PRO A 1 203 ? 19.088 0.674 -25.184 1.00 43.62 203 PRO A N 1
ATOM 1458 C CA . PRO A 1 203 ? 18.958 2.066 -24.795 1.00 43.62 203 PRO A CA 1
ATOM 1459 C C . PRO A 1 203 ? 18.909 2.896 -26.079 1.00 43.62 203 PRO A C 1
ATOM 1461 O O . PRO A 1 203 ? 19.835 2.842 -26.893 1.00 43.62 203 PRO A O 1
ATOM 1464 N N . LEU A 1 204 ? 17.834 3.662 -26.280 1.00 46.81 204 LEU A N 1
ATOM 1465 C CA . LEU A 1 204 ? 17.846 4.737 -27.264 1.00 46.81 204 LEU A CA 1
ATOM 1466 C C . LEU A 1 204 ? 18.947 5.700 -26.824 1.00 46.81 204 LEU A C 1
ATOM 1468 O O . LEU A 1 204 ? 18.817 6.420 -25.835 1.00 46.81 204 LEU A O 1
ATOM 1472 N N . GLY A 1 205 ? 20.085 5.610 -27.513 1.00 40.16 205 GLY A N 1
ATOM 1473 C CA . GLY A 1 205 ? 21.264 6.404 -27.231 1.00 40.16 205 GLY A CA 1
ATOM 1474 C C . GLY A 1 205 ? 20.892 7.877 -27.133 1.00 40.16 205 GLY A C 1
ATOM 1475 O O . GLY A 1 205 ? 20.176 8.408 -27.982 1.00 40.16 205 GLY A O 1
ATOM 1476 N N . ARG A 1 206 ? 21.400 8.536 -26.090 1.00 39.09 206 ARG A N 1
ATOM 1477 C CA . ARG A 1 206 ? 21.370 9.992 -25.960 1.00 39.09 206 ARG A CA 1
ATOM 1478 C C . ARG A 1 206 ? 22.000 10.602 -27.213 1.00 39.09 206 ARG A C 1
ATOM 1480 O O . ARG A 1 206 ? 23.221 10.653 -27.337 1.00 39.09 206 ARG A O 1
ATOM 1487 N N . ALA A 1 207 ? 21.176 11.077 -28.140 1.00 36.16 207 ALA A N 1
ATOM 1488 C CA . ALA A 1 207 ? 21.627 11.971 -29.190 1.00 36.16 207 ALA A CA 1
ATOM 1489 C C . ALA A 1 207 ? 21.853 13.345 -28.551 1.00 36.16 207 ALA A C 1
ATOM 1491 O O . ALA A 1 207 ? 20.926 14.133 -28.393 1.00 36.16 207 ALA A O 1
ATO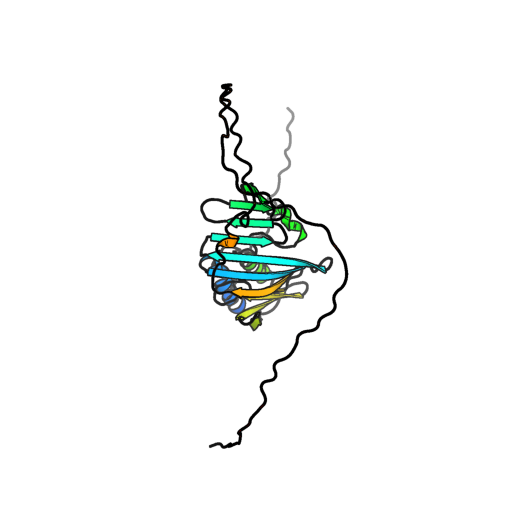M 1492 N N . HIS A 1 208 ? 23.092 13.618 -28.148 1.00 36.78 208 HIS A N 1
ATOM 1493 C CA . HIS A 1 208 ? 23.550 14.982 -27.911 1.00 36.78 208 HIS A CA 1
ATOM 1494 C C . HIS A 1 208 ? 23.822 15.618 -29.285 1.00 36.78 208 HIS A C 1
ATOM 1496 O O . HIS A 1 208 ? 24.715 15.143 -29.991 1.00 36.78 208 HIS A O 1
ATOM 1502 N N . PRO A 1 209 ? 23.104 16.672 -29.714 1.00 45.00 209 PRO A N 1
ATOM 1503 C CA . PRO A 1 209 ? 23.458 17.377 -30.930 1.00 45.00 209 PRO A CA 1
ATOM 1504 C C . PRO A 1 209 ? 24.374 18.534 -30.543 1.00 45.00 209 PRO A C 1
ATOM 1506 O O . PRO A 1 209 ? 23.900 19.531 -30.007 1.00 45.00 209 PRO A O 1
ATOM 1509 N N . ARG A 1 210 ? 25.681 18.378 -30.777 1.00 43.25 210 ARG A N 1
ATOM 1510 C CA . ARG A 1 210 ? 26.659 19.453 -31.045 1.00 43.25 210 ARG A CA 1
ATOM 1511 C C . ARG A 1 210 ? 28.058 18.840 -31.114 1.00 43.25 210 ARG A C 1
ATOM 1513 O O . ARG A 1 210 ? 28.779 18.823 -30.133 1.00 43.25 210 ARG A O 1
ATOM 1520 N N . ASP A 1 211 ? 28.414 18.308 -32.275 1.00 37.44 211 ASP A N 1
ATOM 1521 C CA . ASP A 1 211 ? 29.565 18.857 -32.989 1.00 37.44 211 ASP A CA 1
ATOM 1522 C C . ASP A 1 211 ? 29.647 18.290 -34.403 1.00 37.44 211 ASP A C 1
ATOM 1524 O O . ASP A 1 211 ? 29.589 17.082 -34.644 1.00 37.44 211 ASP A O 1
ATOM 1528 N N . GLY A 1 212 ? 29.745 19.200 -35.365 1.00 43.84 212 GLY A N 1
ATOM 1529 C CA . GLY A 1 212 ? 29.926 18.857 -36.759 1.00 43.84 212 GLY A CA 1
ATOM 1530 C C . GLY A 1 212 ? 31.347 18.370 -37.003 1.00 43.84 212 GLY A C 1
ATOM 1531 O O . GLY A 1 212 ? 32.298 19.128 -36.848 1.00 43.84 212 GLY A O 1
ATOM 1532 N N . ARG A 1 213 ? 31.494 17.139 -37.499 1.00 39.03 213 ARG A N 1
ATOM 1533 C CA . ARG A 1 213 ? 32.537 16.820 -38.482 1.00 39.03 213 ARG A CA 1
ATOM 1534 C C . ARG A 1 213 ? 32.244 15.516 -39.203 1.00 39.03 213 ARG A C 1
ATOM 1536 O O . ARG A 1 213 ? 32.402 14.416 -38.686 1.00 39.03 213 ARG A O 1
ATOM 1543 N N . VAL A 1 214 ? 31.878 15.687 -40.467 1.00 43.31 214 VAL A N 1
ATOM 1544 C CA . VAL A 1 214 ? 31.952 14.673 -41.511 1.00 43.31 214 VAL A CA 1
ATOM 1545 C C . VAL A 1 214 ? 33.378 14.125 -41.558 1.00 43.31 214 VAL A C 1
ATOM 1547 O O . VAL A 1 214 ? 34.301 14.831 -41.949 1.00 43.31 214 VAL A O 1
ATOM 1550 N N . THR A 1 215 ? 33.559 12.847 -41.234 1.00 39.84 215 THR A N 1
ATOM 1551 C CA . THR A 1 215 ? 34.659 12.057 -41.797 1.00 39.84 215 THR A CA 1
ATOM 1552 C C . THR A 1 215 ? 34.136 10.693 -42.223 1.00 39.84 215 THR A C 1
ATOM 1554 O O . THR A 1 215 ? 33.863 9.803 -41.424 1.00 39.84 215 THR A O 1
ATOM 1557 N N . ARG A 1 216 ? 33.995 10.529 -43.542 1.00 43.72 216 ARG A N 1
ATOM 1558 C CA . ARG A 1 216 ? 33.887 9.220 -44.184 1.00 43.72 216 ARG A CA 1
ATOM 1559 C C . ARG A 1 216 ? 35.142 8.417 -43.836 1.00 43.72 216 ARG A C 1
ATOM 1561 O O . ARG A 1 216 ? 36.226 8.756 -44.303 1.00 43.72 216 ARG A O 1
ATOM 1568 N N . ARG A 1 217 ? 35.000 7.310 -43.110 1.00 37.72 217 ARG A N 1
ATOM 1569 C CA . ARG A 1 217 ? 35.955 6.198 -43.177 1.00 37.72 217 ARG A CA 1
ATOM 1570 C C . ARG A 1 217 ? 35.205 4.915 -43.493 1.00 37.72 217 ARG A C 1
ATOM 1572 O O . ARG A 1 217 ? 34.543 4.320 -42.653 1.00 37.72 217 ARG A O 1
ATOM 1579 N N . ARG A 1 218 ? 35.321 4.518 -44.763 1.00 40.44 218 ARG A N 1
ATOM 1580 C CA . ARG A 1 218 ? 35.185 3.129 -45.194 1.00 40.44 218 ARG A CA 1
ATOM 1581 C C . ARG A 1 218 ? 36.278 2.334 -44.484 1.00 40.44 218 ARG A C 1
ATOM 1583 O O . ARG A 1 218 ? 37.449 2.531 -44.795 1.00 40.44 218 ARG A O 1
ATOM 1590 N N . THR A 1 219 ? 35.893 1.407 -43.617 1.00 37.81 219 THR A N 1
ATOM 1591 C CA . THR A 1 219 ? 36.797 0.357 -43.142 1.00 37.81 219 THR A CA 1
ATOM 1592 C C . THR A 1 219 ? 36.100 -0.987 -43.303 1.00 37.81 219 THR A C 1
ATOM 1594 O O . THR A 1 219 ? 35.317 -1.414 -42.468 1.00 37.81 219 THR A O 1
ATOM 1597 N N . SER A 1 220 ? 36.339 -1.589 -44.470 1.00 33.00 220 SER A N 1
ATOM 1598 C CA . SER A 1 220 ? 36.594 -3.019 -44.679 1.00 33.00 220 SER A CA 1
ATOM 1599 C C . SER A 1 220 ? 36.228 -3.961 -43.515 1.00 33.00 220 SER A C 1
ATOM 1601 O O . SER A 1 220 ? 37.059 -4.226 -42.647 1.00 33.00 220 SER A O 1
ATOM 1603 N N . CYS A 1 221 ? 35.050 -4.588 -43.577 1.00 31.59 221 CYS A N 1
ATOM 1604 C CA . CYS A 1 221 ? 34.818 -5.877 -42.922 1.00 31.59 221 CYS A CA 1
ATOM 1605 C C . CYS A 1 221 ? 35.386 -6.983 -43.822 1.00 31.59 221 CYS A C 1
ATOM 1607 O O . CYS A 1 221 ? 34.743 -7.420 -44.777 1.00 31.59 221 CYS A O 1
ATOM 1609 N N . ARG A 1 222 ? 36.618 -7.415 -43.536 1.00 36.06 222 ARG A N 1
ATOM 1610 C CA . ARG A 1 222 ? 37.232 -8.610 -44.121 1.00 36.06 222 ARG A CA 1
ATOM 1611 C C . ARG A 1 222 ? 37.148 -9.734 -43.089 1.00 36.06 222 ARG A C 1
ATOM 1613 O O . ARG A 1 222 ? 37.825 -9.674 -42.077 1.00 36.06 222 ARG A O 1
ATOM 1620 N N . GLY A 1 223 ? 36.335 -10.741 -43.400 1.00 29.77 223 GLY A N 1
ATOM 1621 C CA . GLY A 1 223 ? 36.497 -12.122 -42.944 1.00 29.77 223 GLY A CA 1
ATOM 1622 C C . GLY A 1 223 ? 36.159 -12.440 -41.486 1.00 29.77 223 GLY A C 1
ATOM 1623 O O . GLY A 1 223 ? 37.014 -12.355 -40.620 1.00 29.77 223 GLY A O 1
ATOM 1624 N N . SER A 1 224 ? 34.980 -13.023 -41.267 1.00 31.78 224 SER A N 1
ATOM 1625 C CA . SER A 1 224 ? 34.945 -14.348 -40.642 1.00 31.78 224 SER A CA 1
ATOM 1626 C C . SER A 1 224 ? 33.695 -15.103 -41.092 1.00 31.78 224 SER A C 1
ATOM 1628 O O . SER A 1 224 ? 32.564 -14.698 -40.834 1.00 31.78 224 SER A O 1
ATOM 1630 N N . ARG A 1 225 ? 33.925 -16.162 -41.874 1.00 36.19 225 ARG A N 1
ATOM 1631 C CA . ARG A 1 225 ? 32.932 -17.146 -42.310 1.00 36.19 225 ARG A CA 1
ATOM 1632 C C . ARG A 1 225 ? 32.761 -18.176 -41.194 1.00 36.19 225 ARG A C 1
ATOM 1634 O O . ARG A 1 225 ? 33.710 -18.897 -40.922 1.00 36.19 225 ARG A O 1
ATOM 1641 N N . ALA A 1 226 ? 31.558 -18.278 -40.643 1.00 37.66 226 ALA A N 1
ATOM 1642 C CA . ALA A 1 226 ? 30.920 -19.491 -40.112 1.00 37.66 226 ALA A CA 1
ATOM 1643 C C . ALA A 1 226 ? 29.557 -19.051 -39.554 1.00 37.66 226 ALA A C 1
ATOM 1645 O O . ALA A 1 226 ? 29.510 -18.145 -38.740 1.00 37.66 226 ALA A O 1
ATOM 1646 N N . GLY A 1 227 ? 28.393 -19.557 -39.926 1.00 30.58 227 GLY A N 1
ATOM 1647 C CA . GLY A 1 227 ? 27.977 -20.502 -40.941 1.00 30.58 227 GLY A CA 1
ATOM 1648 C C . GLY A 1 227 ? 26.452 -20.390 -40.949 1.00 30.58 227 GLY A C 1
ATOM 1649 O O . GLY A 1 227 ? 25.806 -20.722 -39.962 1.00 30.58 227 GLY A O 1
ATOM 1650 N N . CYS A 1 228 ? 25.881 -19.857 -42.029 1.00 28.44 228 CYS A N 1
ATOM 1651 C CA . CYS A 1 228 ? 24.448 -19.955 -42.276 1.00 28.44 228 CYS A CA 1
ATOM 1652 C C . CYS A 1 228 ? 24.144 -21.405 -42.659 1.00 28.44 228 CYS A C 1
ATOM 1654 O O . CYS A 1 228 ? 24.582 -21.856 -43.715 1.00 28.44 228 CYS A O 1
ATOM 1656 N N . ALA A 1 229 ? 23.381 -22.118 -41.836 1.00 33.50 229 ALA A N 1
ATOM 1657 C CA . ALA A 1 229 ? 22.632 -23.281 -42.288 1.00 33.50 229 ALA A CA 1
ATOM 1658 C C . ALA A 1 229 ? 21.147 -22.928 -42.214 1.00 33.50 229 ALA A C 1
ATOM 1660 O O . ALA A 1 229 ? 20.607 -22.613 -41.156 1.00 33.50 229 ALA A O 1
ATOM 1661 N N . ALA A 1 230 ? 20.544 -22.903 -43.396 1.00 34.22 230 ALA A N 1
ATOM 1662 C CA . ALA A 1 230 ? 19.155 -22.592 -43.647 1.00 34.22 230 ALA A CA 1
ATOM 1663 C C . ALA A 1 230 ? 18.210 -23.647 -43.052 1.00 34.22 230 ALA A C 1
ATOM 1665 O O . ALA A 1 230 ? 18.521 -24.837 -42.992 1.00 34.22 230 ALA A O 1
ATOM 1666 N N . ALA A 1 231 ? 17.022 -23.181 -42.679 1.00 35.78 231 ALA A N 1
ATOM 1667 C CA . ALA A 1 231 ? 15.851 -24.001 -42.422 1.00 35.78 231 ALA A CA 1
ATOM 1668 C C . ALA A 1 231 ? 15.442 -24.826 -43.659 1.00 35.78 231 ALA A C 1
ATOM 1670 O O . ALA A 1 231 ? 15.542 -24.326 -44.783 1.00 35.78 231 ALA A O 1
ATOM 1671 N N . PRO A 1 232 ? 14.850 -26.016 -43.465 1.00 42.03 232 PRO A N 1
ATOM 1672 C CA . PRO A 1 232 ? 13.897 -26.572 -44.411 1.00 42.03 232 PRO A CA 1
ATOM 1673 C C . PRO A 1 232 ? 12.464 -26.547 -43.852 1.00 42.03 232 PRO A C 1
ATOM 1675 O O . PRO A 1 232 ? 12.207 -26.822 -42.680 1.00 42.03 232 PRO A O 1
ATOM 1678 N N . ALA A 1 233 ? 11.534 -26.203 -44.741 1.00 38.00 233 ALA A N 1
ATOM 1679 C CA . ALA A 1 233 ? 10.085 -26.217 -44.559 1.00 38.00 233 ALA A CA 1
ATOM 1680 C C . ALA A 1 233 ? 9.514 -27.669 -44.562 1.00 38.00 233 ALA A C 1
ATOM 1682 O O . ALA A 1 233 ? 10.259 -28.625 -44.787 1.00 38.00 233 ALA A O 1
ATOM 1683 N N . PRO A 1 234 ? 8.208 -27.869 -44.280 1.00 54.25 234 PRO A N 1
ATOM 1684 C CA . PRO A 1 234 ? 7.697 -29.031 -43.552 1.00 54.25 234 PRO A CA 1
ATOM 1685 C C . PRO A 1 234 ? 7.259 -30.198 -44.447 1.00 54.25 234 PRO A C 1
ATOM 1687 O O . PRO A 1 234 ? 6.771 -30.003 -45.558 1.00 54.25 234 PRO A O 1
ATOM 1690 N N . SER A 1 235 ? 7.311 -31.427 -43.920 1.00 34.06 235 SER A N 1
ATOM 1691 C CA . SER A 1 235 ? 6.535 -32.539 -44.478 1.00 34.06 235 SER A CA 1
ATOM 1692 C C . SER A 1 235 ? 6.099 -33.560 -43.419 1.00 34.06 235 SER A C 1
ATOM 1694 O O . SER A 1 235 ? 6.619 -33.629 -42.309 1.00 34.06 235 SER A O 1
ATOM 1696 N N . ARG A 1 236 ? 5.025 -34.260 -43.780 1.00 34.97 236 ARG A N 1
ATOM 1697 C CA . ARG A 1 236 ? 4.046 -34.979 -42.964 1.00 34.97 236 ARG A CA 1
ATOM 1698 C C . ARG A 1 236 ? 4.542 -36.285 -42.329 1.00 34.97 236 ARG A C 1
ATOM 1700 O O . ARG A 1 236 ? 5.364 -36.999 -42.883 1.00 34.97 236 ARG A O 1
ATOM 1707 N N . SER A 1 237 ? 3.759 -36.690 -41.325 1.00 33.41 237 SER A N 1
ATOM 1708 C CA . SER A 1 237 ? 3.393 -38.072 -40.969 1.00 33.41 237 SER A CA 1
ATOM 1709 C C . SER A 1 237 ? 4.423 -38.918 -40.218 1.00 33.41 237 SER A C 1
ATOM 1711 O O . SER A 1 237 ? 5.504 -39.218 -40.704 1.00 33.41 237 SER A O 1
ATOM 1713 N N . GLY A 1 238 ? 4.024 -39.390 -39.035 1.00 31.64 238 GLY A N 1
ATOM 1714 C CA . GLY A 1 238 ? 4.780 -40.405 -38.310 1.00 31.64 238 GLY A CA 1
ATOM 1715 C C . GLY A 1 238 ? 4.375 -40.531 -36.851 1.00 31.64 238 GLY A C 1
ATOM 1716 O O . GLY A 1 238 ? 5.101 -40.103 -35.964 1.00 31.64 238 GLY A O 1
ATOM 1717 N N . ARG A 1 239 ? 3.216 -41.150 -36.591 1.00 38.09 239 ARG A N 1
ATOM 1718 C CA . ARG A 1 239 ? 2.907 -41.740 -35.281 1.00 38.09 239 ARG A CA 1
ATOM 1719 C C . ARG A 1 239 ? 4.087 -42.610 -34.842 1.00 38.09 239 ARG A C 1
ATOM 1721 O O . ARG A 1 239 ? 4.459 -43.502 -35.597 1.00 38.09 239 ARG A O 1
ATOM 1728 N N . ARG A 1 240 ? 4.587 -42.425 -33.619 1.00 34.62 240 ARG A N 1
ATOM 1729 C CA . ARG A 1 240 ? 5.185 -43.491 -32.796 1.00 34.62 240 ARG A CA 1
ATOM 1730 C C . ARG A 1 240 ? 5.245 -43.044 -31.337 1.00 34.62 240 ARG A C 1
ATOM 1732 O O . ARG A 1 240 ? 6.079 -42.258 -30.910 1.00 34.62 240 ARG A O 1
ATOM 1739 N N . SER A 1 241 ? 4.278 -43.566 -30.600 1.00 37.56 241 SER A N 1
ATOM 1740 C CA . SER A 1 241 ? 4.237 -43.714 -29.153 1.00 37.56 241 SER A CA 1
ATOM 1741 C C . SER A 1 241 ? 5.461 -44.469 -28.626 1.00 37.56 241 SER A C 1
ATOM 1743 O O . SER A 1 241 ? 5.696 -45.594 -29.060 1.00 37.56 241 SER A O 1
ATOM 1745 N N . CYS A 1 242 ? 6.152 -43.908 -27.631 1.00 31.20 242 CYS A N 1
ATOM 1746 C CA . CYS A 1 242 ? 7.104 -44.626 -26.777 1.00 31.20 242 CYS A CA 1
ATOM 1747 C C . CYS A 1 242 ? 6.943 -44.193 -25.303 1.00 31.20 242 CYS A C 1
ATOM 1749 O O . CYS A 1 242 ? 7.670 -43.355 -24.787 1.00 31.20 242 CYS A O 1
ATOM 1751 N N . ARG A 1 243 ? 5.970 -44.798 -24.613 1.00 37.19 243 ARG A N 1
ATOM 1752 C CA . ARG A 1 243 ? 6.122 -45.307 -23.231 1.00 37.19 243 ARG A CA 1
ATOM 1753 C C . ARG A 1 243 ? 6.289 -46.828 -23.394 1.00 37.19 243 ARG A C 1
ATOM 1755 O O . ARG A 1 243 ? 5.622 -47.342 -24.293 1.00 37.19 243 ARG A O 1
ATOM 1762 N N . PRO A 1 244 ? 7.075 -47.573 -22.584 1.00 41.97 244 PRO A N 1
ATOM 1763 C CA . PRO A 1 244 ? 7.053 -47.494 -21.115 1.00 41.97 244 PRO A CA 1
ATOM 1764 C C . PRO A 1 244 ? 8.394 -47.810 -20.398 1.00 41.97 244 PRO A C 1
ATOM 1766 O O . PRO A 1 244 ? 9.288 -48.442 -20.945 1.00 41.97 244 PRO A O 1
ATOM 1769 N N . ARG A 1 245 ? 8.470 -47.547 -19.087 1.00 33.94 245 ARG A N 1
ATOM 1770 C CA . ARG A 1 245 ? 9.070 -48.521 -18.157 1.00 33.94 245 ARG A CA 1
ATOM 1771 C C . ARG A 1 245 ? 8.400 -48.427 -16.790 1.00 33.94 245 ARG A C 1
ATOM 1773 O O . ARG A 1 245 ? 8.529 -47.448 -16.067 1.00 33.94 245 ARG A O 1
ATOM 1780 N N . ARG A 1 246 ? 7.619 -49.467 -16.490 1.00 35.84 246 ARG A N 1
ATOM 1781 C CA . ARG A 1 246 ? 7.115 -49.800 -15.158 1.00 35.84 246 ARG A CA 1
ATOM 1782 C C . ARG A 1 246 ? 8.292 -50.284 -14.311 1.00 35.84 246 ARG A C 1
ATOM 1784 O O . ARG A 1 246 ? 8.984 -51.199 -14.745 1.00 35.84 246 ARG A O 1
ATOM 1791 N N . ALA A 1 247 ? 8.416 -49.784 -13.088 1.00 37.53 247 ALA A N 1
ATOM 1792 C CA . ALA A 1 247 ? 8.971 -50.551 -11.978 1.00 37.53 247 ALA A CA 1
ATOM 1793 C C . ALA A 1 247 ? 7.821 -50.849 -11.003 1.00 37.53 247 ALA A C 1
ATOM 1795 O O . ALA A 1 247 ? 7.045 -49.965 -10.640 1.00 37.53 247 ALA A O 1
ATOM 1796 N N . ARG A 1 248 ? 7.642 -52.134 -10.685 1.00 38.28 248 ARG A N 1
ATOM 1797 C CA . ARG A 1 248 ? 6.654 -52.670 -9.742 1.00 38.28 248 ARG A CA 1
ATOM 1798 C C . ARG A 1 248 ? 7.223 -52.628 -8.312 1.00 38.28 248 ARG A C 1
ATOM 1800 O O . ARG A 1 248 ? 8.385 -52.961 -8.153 1.00 38.28 248 ARG A O 1
ATOM 1807 N N . ARG A 1 249 ? 6.340 -52.288 -7.353 1.00 37.69 249 ARG A N 1
ATOM 1808 C CA . ARG A 1 249 ? 6.007 -52.918 -6.035 1.00 37.69 249 ARG A CA 1
ATOM 1809 C C . ARG A 1 249 ? 7.161 -53.542 -5.224 1.00 37.69 249 ARG A C 1
ATOM 1811 O O . ARG A 1 249 ? 7.894 -54.345 -5.772 1.00 37.69 249 ARG A O 1
ATOM 1818 N N . SER A 1 250 ? 7.291 -53.292 -3.917 1.00 34.06 250 SER A N 1
ATOM 1819 C CA . SER A 1 250 ? 6.442 -53.832 -2.820 1.00 34.06 250 SER A CA 1
ATOM 1820 C C . SER A 1 250 ? 6.753 -53.105 -1.486 1.00 34.06 250 SER A C 1
ATOM 1822 O O . SER A 1 250 ? 7.913 -52.814 -1.235 1.00 34.06 250 SER A O 1
ATOM 1824 N N . TRP A 1 251 ? 5.768 -52.590 -0.733 1.00 37.28 251 TRP A N 1
ATOM 1825 C CA . TRP A 1 251 ? 5.071 -53.193 0.436 1.00 37.28 251 TRP A CA 1
ATOM 1826 C C . TRP A 1 251 ? 5.912 -53.435 1.703 1.00 37.28 251 TRP A C 1
ATOM 1828 O O . TRP A 1 251 ? 6.779 -54.293 1.662 1.00 37.28 251 TRP A O 1
ATOM 1838 N N . THR A 1 252 ? 5.535 -52.729 2.788 1.00 37.72 252 THR A N 1
ATOM 1839 C CA . THR A 1 252 ? 5.416 -53.079 4.238 1.00 37.72 252 THR A CA 1
ATOM 1840 C C . THR A 1 252 ? 5.589 -51.767 5.028 1.00 37.72 252 THR A C 1
ATOM 1842 O O . THR A 1 252 ? 6.493 -51.014 4.705 1.00 37.72 252 THR A O 1
ATOM 1845 N N . SER A 1 253 ? 4.846 -51.348 6.052 1.00 37.59 253 SER A N 1
ATOM 1846 C CA . SER A 1 253 ? 3.687 -51.831 6.812 1.00 37.59 253 SER A CA 1
ATOM 1847 C C . SER A 1 253 ? 3.418 -50.746 7.879 1.00 37.59 253 SER A C 1
ATOM 1849 O O . SER A 1 253 ? 4.356 -50.317 8.545 1.00 37.59 253 SER A O 1
ATOM 1851 N N . SER A 1 254 ? 2.174 -50.297 8.065 1.00 40.59 254 SER A N 1
ATOM 1852 C CA . SER A 1 254 ? 1.721 -49.678 9.334 1.00 40.59 254 SER A CA 1
ATOM 1853 C C . SER A 1 254 ? 1.327 -50.805 10.310 1.00 40.59 254 SER A C 1
ATOM 1855 O O . SER A 1 254 ? 0.989 -51.882 9.807 1.00 40.59 254 SER A O 1
ATOM 1857 N N . PRO A 1 255 ? 1.331 -50.628 11.657 1.00 56.31 255 PRO A N 1
ATOM 1858 C CA . PRO A 1 255 ? 0.229 -49.913 12.330 1.00 56.31 255 PRO A CA 1
ATOM 1859 C C . PRO A 1 255 ? 0.506 -49.242 13.713 1.00 56.31 255 PRO A C 1
ATOM 1861 O O . PRO A 1 255 ? 1.442 -49.566 14.429 1.00 56.31 255 PRO A O 1
ATOM 1864 N N . LEU A 1 256 ? -0.414 -48.328 14.068 1.00 45.78 256 LEU A N 1
ATOM 1865 C CA . LEU A 1 256 ? -1.004 -47.960 15.380 1.00 45.78 256 LEU A CA 1
ATOM 1866 C C . LEU A 1 256 ? -0.255 -48.129 16.731 1.00 45.78 256 LEU A C 1
ATOM 1868 O O . LEU A 1 256 ? -0.001 -49.246 17.168 1.00 45.78 256 LEU A O 1
ATOM 1872 N N . ARG A 1 257 ? -0.269 -47.043 17.535 1.00 44.06 257 ARG A N 1
ATOM 1873 C CA . ARG A 1 257 ? -0.844 -46.906 18.917 1.00 44.06 257 ARG A CA 1
ATOM 1874 C C . ARG A 1 257 ? -0.567 -45.467 19.407 1.00 44.06 257 ARG A C 1
ATOM 1876 O O . ARG A 1 257 ? 0.562 -45.032 19.289 1.00 44.06 257 ARG A O 1
ATOM 1883 N N . ARG A 1 258 ? -1.492 -44.570 19.785 1.00 50.69 258 ARG A N 1
ATOM 1884 C CA . ARG A 1 258 ? -2.609 -44.505 20.766 1.00 50.69 258 ARG A CA 1
ATOM 1885 C C . ARG A 1 258 ? -2.221 -44.628 22.258 1.00 50.69 258 ARG A C 1
ATOM 1887 O O . ARG A 1 258 ? -1.888 -45.725 22.694 1.00 50.69 258 ARG A O 1
ATOM 1894 N N . ARG A 1 259 ? -2.521 -43.529 22.989 1.00 45.34 259 ARG A N 1
ATOM 1895 C CA . ARG A 1 259 ? -2.836 -43.288 24.434 1.00 45.34 259 ARG A CA 1
ATOM 1896 C C . ARG A 1 259 ? -1.807 -42.380 25.133 1.00 45.34 259 ARG A C 1
ATOM 1898 O O . ARG A 1 259 ? -0.630 -42.685 25.083 1.00 45.34 259 ARG A O 1
ATOM 1905 N N . ARG A 1 260 ? -2.172 -41.165 25.586 1.00 49.81 260 ARG A N 1
ATOM 1906 C CA . ARG A 1 260 ? -2.983 -40.783 26.779 1.00 49.81 260 ARG A CA 1
ATOM 1907 C C . ARG A 1 260 ? -2.433 -41.385 28.077 1.00 49.81 260 ARG A C 1
ATOM 1909 O O . ARG A 1 260 ? -2.723 -42.551 28.328 1.00 49.81 260 ARG A O 1
ATOM 1916 N N . THR A 1 261 ? -1.745 -40.573 28.876 1.00 56.41 261 THR A N 1
ATOM 1917 C CA . THR A 1 261 ? -2.222 -39.903 30.109 1.00 56.41 261 THR A CA 1
ATOM 1918 C C . THR A 1 261 ? -1.217 -38.831 30.482 1.00 56.41 261 THR A C 1
ATOM 1920 O O . THR A 1 261 ? -0.019 -39.094 30.248 1.00 56.41 261 THR A O 1
#

Radius of gyration: 29.29 Å; chains: 1; bounding box: 58×114×75 Å

Secondary structure (DSSP, 8-state):
-----------PPPPP----STT---S-HHHHHHHHHHHHGGG-EEEEEEEEEETTTT-EEEEEEEEETTEEEEEETTEEEEE-SS-EEEEETTTTEEEES--GGGGGGGT--TTIIIIIHHHHHHHHHHTB-S--EEEEEEETTEEEEEEEEEETTEEEEEEE-TTS-EEEEE-SSEEEEEEEEESS--GGGGSSSSTT-------------------------------------------------------------

pLDDT: mean 77.27, std 23.82, range [28.44, 98.56]

Organism: NCBI:txid449393

Foldseek 3Di:
DDDPDDDPPDDDDDDDPQPLDQPDDLPAPLLVVLSVLQQLLLQAFKKFKKWKFFPVPGDIWIWIWGDHRNWIWIDTHQWIWTDGVVATWIARAVQLDIDGDQPQVVCVVRVDGSCNSRRPVSSVSSVLSVQADDHKDWDWDQAQNAIWIKIWGAGPPGIWMWIAGNSNGTQWTRDPGMTMHTNHMDSHGDPVSNPSYDPDDDPPDPPDDDDDDDDDDDDDPDDDDDDDDDDDDDDDDDDDDDDDDDDDDDDDDDDDDDDDD

Sequence (261 aa):
MLLLAGCALGERPYFEESPTVVGTSTGDDAIDAVLDLLDGVGDATFTATYQVTLRFGGKVSAATITQVGTRRSVTIGQLRFVIDGVGNRTCALDTGVCEDGVQAARVSDTGLTPDFASGDMAKRLRRDATARIATSVVSQAEIAGQTATCVDVSVSGGTKQYCALADGAIARFVGADIDLQLISYLPSADETLFTPCPEGCAPLGRAHPRDGRVTRRRTSCRGSRAGCAAAPAPSRSGRRSCRPRRARRSWTSSPLRRRRT